Protein AF-A0A1F5LBQ5-F1 (afdb_monomer)

Nearest PDB structures (foldseek):
  6brp-assembly2_D  TM=8.262E-01  e=3.735E+00  Oryza sativa Japonica Group
  8zuh-assembly1_A  TM=5.588E-01  e=5.360E+00  Bos taurus

Secondary structure (DSSP, 8-state):
---GGGS-HHHHHHHHHH-S-HHHHHHHHHH-HHHHHHHSSHHHHHHHHHHHHHHSPPPS---HHHHHHHH-TT-EE---GGGS-TT---HHHHHHHHHT-EE--EEGGGTEE-GGGSTTS-SPPEEEHHHHTT-S-TT--SPPSSEEE---EE----S--HHHHTTS---------------

Organism: Penicillium arizonense (NCBI:txid1835702)

Radius of gyration: 23.14 Å; Cα contacts (8 Å, |Δi|>4): 181; chains: 1; bounding box: 49×49×55 Å

pLDDT: mean 78.59, std 18.73, range [29.03, 94.0]

Structure (mmCIF, N/CA/C/O backbone):
data_AF-A0A1F5LBQ5-F1
#
_entry.id   AF-A0A1F5LBQ5-F1
#
loop_
_atom_site.group_PDB
_atom_site.id
_atom_site.type_symbol
_atom_site.label_atom_id
_atom_site.label_alt_id
_atom_site.label_comp_id
_atom_site.label_asym_id
_atom_site.label_entity_id
_atom_site.label_seq_id
_atom_site.pdbx_PDB_ins_code
_atom_site.Cartn_x
_atom_site.Cartn_y
_atom_site.Cartn_z
_atom_site.occupancy
_atom_site.B_iso_or_equiv
_atom_site.auth_seq_id
_atom_site.auth_comp_id
_atom_site.auth_asym_id
_atom_site.auth_atom_id
_atom_site.pdbx_PDB_model_num
ATOM 1 N N . MET A 1 1 ? -26.474 9.200 33.432 1.00 51.06 1 MET A N 1
ATOM 2 C CA . MET A 1 1 ? -25.904 9.797 32.207 1.00 51.06 1 MET A CA 1
ATOM 3 C C . MET A 1 1 ? -25.908 8.740 31.121 1.00 51.06 1 MET A C 1
ATOM 5 O O . MET A 1 1 ? -25.449 7.634 31.377 1.00 51.06 1 MET A O 1
ATOM 9 N N . SER A 1 2 ? -26.489 9.041 29.964 1.00 68.88 2 SER A N 1
ATOM 10 C CA . SER A 1 2 ? -26.561 8.110 28.835 1.00 68.88 2 SER A CA 1
ATOM 11 C C . SER A 1 2 ? -25.202 8.063 28.146 1.00 68.88 2 SER A C 1
ATOM 13 O O . SER A 1 2 ? -24.779 9.056 27.563 1.00 68.88 2 SER A O 1
ATOM 15 N N . THR A 1 3 ? -24.494 6.944 28.266 1.00 83.81 3 THR A N 1
ATOM 16 C CA . THR A 1 3 ? -23.208 6.727 27.597 1.00 83.81 3 THR A CA 1
ATOM 17 C C . THR A 1 3 ? -23.408 5.850 26.368 1.00 83.81 3 THR A C 1
ATOM 19 O O . THR A 1 3 ? -24.382 5.100 26.280 1.00 83.81 3 THR A O 1
ATOM 22 N N . LEU A 1 4 ? -22.458 5.914 25.432 1.00 84.69 4 LEU A N 1
ATOM 23 C CA . LEU A 1 4 ? -22.424 5.061 24.241 1.00 84.69 4 LEU A CA 1
ATOM 24 C C . LEU A 1 4 ? -22.588 3.572 24.596 1.00 84.69 4 LEU A C 1
ATOM 26 O O . LEU A 1 4 ? -23.271 2.832 23.902 1.00 84.69 4 LEU A O 1
ATOM 30 N N . LEU A 1 5 ? -22.015 3.152 25.728 1.00 86.94 5 LEU A N 1
ATOM 31 C CA . LEU A 1 5 ? -22.005 1.762 26.193 1.00 86.94 5 LEU A CA 1
ATOM 32 C C . LEU A 1 5 ? -23.377 1.239 26.637 1.00 86.94 5 LEU A C 1
ATOM 34 O O . LEU A 1 5 ? -23.544 0.031 26.768 1.00 86.94 5 LEU A O 1
ATOM 38 N N . ASN A 1 6 ? -24.350 2.128 26.853 1.00 90.31 6 ASN A N 1
ATOM 39 C CA . ASN A 1 6 ? -25.718 1.749 27.209 1.00 90.31 6 ASN A CA 1
ATOM 40 C C . ASN A 1 6 ? -26.580 1.429 25.974 1.00 90.31 6 ASN A C 1
ATOM 42 O O . ASN A 1 6 ? -27.752 1.086 26.123 1.00 90.31 6 ASN A O 1
ATOM 46 N N . LEU A 1 7 ? -26.034 1.576 24.761 1.00 90.62 7 LEU A N 1
ATOM 47 C CA . LEU A 1 7 ? -26.738 1.261 23.522 1.00 90.62 7 LEU A CA 1
ATOM 48 C C . LEU A 1 7 ? -26.754 -0.255 23.252 1.00 90.62 7 LEU A C 1
ATOM 50 O O . LEU A 1 7 ? -25.812 -0.962 23.621 1.00 90.62 7 LEU A O 1
ATOM 54 N N . PRO A 1 8 ? -27.786 -0.766 22.554 1.00 92.19 8 PRO A N 1
ATOM 55 C CA . PRO A 1 8 ? -27.794 -2.138 22.059 1.00 92.19 8 PRO A CA 1
ATOM 56 C C . PRO A 1 8 ? -26.589 -2.431 21.157 1.00 92.19 8 PRO A C 1
ATOM 58 O O . PRO A 1 8 ? -26.077 -1.550 20.458 1.00 92.19 8 PRO A O 1
ATOM 61 N N . ARG A 1 9 ? -26.152 -3.695 21.132 1.00 90.00 9 ARG A N 1
ATOM 62 C CA . ARG A 1 9 ? -24.970 -4.131 20.363 1.00 90.00 9 ARG A CA 1
ATOM 63 C C . ARG A 1 9 ? -25.134 -3.874 18.868 1.00 90.00 9 ARG A C 1
ATOM 65 O O . ARG A 1 9 ? -24.157 -3.589 18.185 1.00 90.00 9 ARG A O 1
ATOM 72 N N . GLU A 1 10 ? -26.362 -3.951 18.381 1.00 91.38 10 GLU A N 1
ATOM 73 C CA . GLU A 1 10 ? -26.760 -3.688 17.004 1.00 91.38 10 GLU A CA 1
ATOM 74 C C . GLU A 1 10 ? -26.487 -2.229 16.625 1.00 91.38 10 GLU A C 1
ATOM 76 O O . GLU A 1 10 ? -25.967 -1.961 15.545 1.00 91.38 10 GLU A O 1
ATOM 81 N N . ILE A 1 11 ? -26.763 -1.291 17.539 1.00 94.00 11 ILE A N 1
ATOM 82 C CA . ILE A 1 11 ? -26.507 0.139 17.331 1.00 94.00 11 ILE A CA 1
ATOM 83 C C . ILE A 1 11 ? -25.007 0.426 17.382 1.00 94.00 11 ILE A C 1
ATOM 85 O O . ILE A 1 11 ? -24.498 1.168 16.548 1.00 94.00 11 ILE A O 1
ATOM 89 N N . LEU A 1 12 ? -24.279 -0.203 18.307 1.00 93.25 12 LEU A N 1
ATOM 90 C CA . LEU A 1 12 ? -22.818 -0.098 18.369 1.00 93.25 12 LEU A CA 1
ATOM 91 C C . LEU A 1 12 ? -22.155 -0.629 17.091 1.00 93.25 12 LEU A C 1
ATOM 93 O O . LEU A 1 12 ? -21.247 0.003 16.555 1.00 93.25 12 LEU A O 1
ATOM 97 N N . LEU A 1 13 ? -22.638 -1.756 16.562 1.00 92.62 13 LEU A N 1
ATOM 98 C CA . LEU A 1 13 ? -22.178 -2.297 15.285 1.00 92.62 13 LEU A CA 1
ATOM 99 C C . LEU A 1 13 ? -22.523 -1.364 14.118 1.00 92.62 13 LEU A C 1
ATOM 101 O O . LEU A 1 13 ? -21.710 -1.188 13.215 1.00 92.62 13 LEU A O 1
ATOM 105 N N . TRP A 1 14 ? -23.706 -0.750 14.134 1.00 93.38 14 TRP A N 1
ATOM 106 C CA . TRP A 1 14 ? -24.086 0.241 13.131 1.00 93.38 14 TRP A CA 1
ATOM 107 C C . TRP A 1 14 ? -23.171 1.472 13.166 1.00 93.38 14 TRP A C 1
ATOM 109 O O . TRP A 1 14 ? -22.720 1.911 12.112 1.00 93.38 14 TRP A O 1
ATOM 119 N N . ILE A 1 15 ? -22.804 1.957 14.358 1.00 93.94 15 ILE A N 1
ATOM 120 C CA . ILE A 1 15 ? -21.830 3.046 14.521 1.00 93.94 15 ILE A CA 1
ATOM 121 C C . ILE A 1 15 ? -20.496 2.666 13.877 1.00 93.94 15 ILE A C 1
ATOM 123 O O . ILE A 1 15 ? -20.008 3.413 13.033 1.00 93.94 15 ILE A O 1
ATOM 127 N N . TYR A 1 16 ? -19.949 1.486 14.185 1.00 93.75 16 TYR A N 1
ATOM 128 C CA . TYR A 1 16 ? -18.723 1.006 13.538 1.00 93.75 16 TYR A CA 1
ATOM 129 C C . TYR A 1 16 ? -18.816 0.992 12.011 1.00 93.75 16 TYR A C 1
ATOM 131 O O . TYR A 1 16 ? -17.880 1.397 11.328 1.00 93.75 16 TYR A O 1
ATOM 139 N N . ARG A 1 17 ? -19.945 0.531 11.469 1.00 93.06 17 ARG A N 1
ATOM 140 C CA . ARG A 1 17 ? -20.175 0.444 10.021 1.00 93.06 17 ARG A CA 1
ATOM 141 C C . ARG A 1 17 ? -20.411 1.800 9.360 1.00 93.06 17 ARG A C 1
ATOM 143 O O . ARG A 1 17 ? -20.321 1.886 8.142 1.00 93.06 17 ARG A O 1
ATOM 150 N N . SER A 1 18 ? -20.719 2.836 10.136 1.00 93.06 18 SER A N 1
ATOM 151 C CA . SER A 1 18 ? -20.879 4.209 9.644 1.00 93.06 18 SER A CA 1
ATOM 152 C C . SER A 1 18 ? -19.564 4.993 9.582 1.00 93.06 18 SER A C 1
ATOM 154 O O . SER A 1 18 ? -19.531 6.089 9.028 1.00 93.06 18 SER A O 1
ATOM 156 N N . LEU A 1 19 ? -18.478 4.443 10.140 1.00 92.69 19 LEU A N 1
ATOM 157 C CA . LEU A 1 19 ? -17.158 5.062 10.075 1.00 92.69 19 LEU A CA 1
ATOM 158 C C . LEU A 1 19 ? -16.637 5.081 8.631 1.00 92.69 19 LEU A C 1
ATOM 160 O O . LEU A 1 19 ? -16.980 4.232 7.807 1.00 92.69 19 LEU A O 1
ATOM 164 N N . ASN A 1 20 ? -15.791 6.066 8.338 1.00 90.31 20 ASN A N 1
ATOM 165 C CA . ASN A 1 20 ? -15.197 6.291 7.018 1.00 90.31 20 ASN A CA 1
ATOM 166 C C . ASN A 1 20 ? -13.697 5.968 6.972 1.00 90.31 20 ASN A C 1
ATOM 168 O O . ASN A 1 20 ? -13.072 6.130 5.928 1.00 90.31 20 ASN A O 1
ATOM 172 N N . ASN A 1 21 ? -13.103 5.541 8.088 1.00 86.62 21 ASN A N 1
ATOM 173 C CA . ASN A 1 21 ? -11.697 5.180 8.145 1.00 86.62 21 ASN A CA 1
ATOM 174 C C . ASN A 1 21 ? -11.441 4.067 9.176 1.00 86.62 21 ASN A C 1
ATOM 176 O O . ASN A 1 21 ? -12.145 3.926 10.177 1.00 86.62 21 ASN A O 1
ATOM 180 N N . ILE A 1 22 ? -10.437 3.238 8.884 1.00 88.62 22 ILE A N 1
ATOM 181 C CA . ILE A 1 22 ? -10.042 2.093 9.716 1.00 88.62 22 ILE A CA 1
ATOM 182 C C . ILE A 1 22 ? -9.417 2.532 11.056 1.00 88.62 22 ILE A C 1
ATOM 184 O O . ILE A 1 22 ? -9.753 1.913 12.068 1.00 88.62 22 ILE A O 1
ATOM 188 N N . PRO A 1 23 ? -8.552 3.570 11.117 1.00 87.56 23 PRO A N 1
ATOM 189 C CA . PRO A 1 23 ? -7.967 4.022 12.381 1.00 87.56 23 PRO A CA 1
ATOM 190 C C . PRO A 1 23 ? -9.002 4.397 13.446 1.00 87.56 23 PRO A C 1
ATOM 192 O O . PRO A 1 23 ? -8.874 3.963 14.586 1.00 87.56 23 PRO A O 1
ATOM 195 N N . ASP A 1 24 ? -10.071 5.108 13.091 1.00 90.19 24 ASP A N 1
ATOM 196 C CA . ASP A 1 24 ? -11.127 5.488 14.035 1.00 90.19 24 ASP A CA 1
ATOM 197 C C . ASP A 1 24 ? -11.883 4.270 14.563 1.00 90.19 24 ASP A C 1
ATOM 199 O O . ASP A 1 24 ? -12.244 4.226 15.739 1.00 90.19 24 ASP A O 1
ATOM 203 N N . ALA A 1 25 ? -12.080 3.243 13.730 1.00 91.50 25 ALA A N 1
ATOM 204 C CA . ALA A 1 25 ? -12.657 1.982 14.186 1.00 91.50 25 ALA A CA 1
ATOM 205 C C . ALA A 1 25 ? -11.739 1.293 15.209 1.00 91.50 25 ALA A C 1
ATOM 207 O O . ALA A 1 25 ? -12.215 0.789 16.228 1.00 91.50 25 ALA A O 1
ATOM 208 N N . LEU A 1 26 ? -10.424 1.314 14.987 1.00 88.94 26 LEU A N 1
ATOM 209 C CA . LEU A 1 26 ? -9.452 0.774 15.940 1.00 88.94 26 LEU A CA 1
ATOM 210 C C . LEU A 1 26 ? -9.429 1.583 17.242 1.00 88.94 26 LEU A C 1
ATOM 212 O O . LEU A 1 26 ? -9.543 0.993 18.315 1.00 88.94 26 LEU A O 1
ATOM 216 N N . HIS A 1 27 ? -9.378 2.913 17.170 1.00 90.06 27 HIS A N 1
ATOM 217 C CA . HIS A 1 27 ? -9.434 3.782 18.349 1.00 90.06 27 HIS A CA 1
ATOM 218 C C . HIS A 1 27 ? -10.732 3.578 19.145 1.00 90.06 27 HIS A C 1
ATOM 220 O O . HIS A 1 27 ? -10.712 3.496 20.376 1.00 90.06 27 HIS A O 1
ATOM 226 N N . LEU A 1 28 ? -11.868 3.418 18.459 1.00 90.88 28 LEU A N 1
ATOM 227 C CA . LEU A 1 28 ? -13.144 3.116 19.104 1.00 90.88 28 LEU A CA 1
ATOM 228 C C . LEU A 1 28 ? -13.106 1.751 19.805 1.00 90.88 28 LEU A C 1
ATOM 230 O O . LEU A 1 28 ? -13.553 1.643 20.946 1.00 90.88 28 LEU A O 1
ATOM 234 N N . ALA A 1 29 ? -12.534 0.723 19.171 1.00 91.31 29 ALA A N 1
ATOM 235 C CA . ALA A 1 29 ? -12.349 -0.599 19.779 1.00 91.31 29 ALA A CA 1
ATOM 236 C C . ALA A 1 29 ? -11.434 -0.560 21.011 1.00 91.31 29 ALA A C 1
ATOM 238 O O . ALA A 1 29 ? -11.708 -1.242 21.998 1.00 91.31 29 ALA A O 1
ATOM 239 N N . GLN A 1 30 ? -10.404 0.282 20.986 1.00 88.25 30 GLN A N 1
ATOM 240 C CA . GLN A 1 30 ? -9.467 0.469 22.094 1.00 88.25 30 GLN A CA 1
ATOM 241 C C . GLN A 1 30 ? -10.072 1.225 23.283 1.00 88.25 30 GLN A C 1
ATOM 243 O O . GLN A 1 30 ? -9.567 1.115 24.397 1.00 88.25 30 GLN A O 1
ATOM 248 N N . SER A 1 31 ? -11.168 1.963 23.088 1.00 89.94 31 SER A N 1
ATOM 249 C CA . SER A 1 31 ? -11.756 2.777 24.157 1.00 89.94 31 SER A CA 1
ATOM 250 C C . SER A 1 31 ? -12.370 1.959 25.302 1.00 89.94 31 SER A C 1
ATOM 252 O O . SER A 1 31 ? -12.391 2.427 26.442 1.00 89.94 31 SER A O 1
ATOM 254 N N . CYS A 1 32 ? -12.878 0.744 25.040 1.00 89.44 32 CYS A N 1
ATOM 255 C CA . CYS A 1 32 ? -13.361 -0.148 26.095 1.00 89.44 32 CYS A CA 1
ATOM 256 C C . CYS A 1 32 ? -13.486 -1.619 25.661 1.00 89.44 32 CYS A C 1
ATOM 258 O O . CYS A 1 32 ? -13.633 -1.950 24.484 1.00 89.44 32 CYS A O 1
ATOM 260 N N . LYS A 1 33 ? -13.554 -2.517 26.655 1.00 89.75 33 LYS A N 1
ATOM 261 C CA . LYS A 1 33 ? -13.666 -3.972 26.450 1.00 89.75 33 LYS A CA 1
ATOM 262 C C . LYS A 1 33 ? -14.896 -4.390 25.634 1.00 89.75 33 LYS A C 1
ATOM 264 O O . LYS A 1 33 ? -14.803 -5.304 24.824 1.00 89.75 33 LYS A O 1
ATOM 269 N N . LEU A 1 34 ? -16.048 -3.741 25.835 1.00 90.19 34 LEU A N 1
ATOM 270 C CA . LEU A 1 34 ? -17.270 -4.061 25.084 1.00 90.19 34 LEU A CA 1
ATOM 271 C C . LEU A 1 34 ? -17.081 -3.803 23.584 1.00 90.19 34 LEU A C 1
ATOM 273 O O . LEU A 1 34 ? -17.476 -4.632 22.767 1.00 90.19 34 LEU A O 1
ATOM 277 N N . LEU A 1 35 ? -16.480 -2.664 23.243 1.00 91.94 35 LEU A N 1
ATOM 278 C CA . LEU A 1 35 ? -16.255 -2.230 21.870 1.00 91.94 35 LEU A CA 1
ATOM 279 C C . LEU A 1 35 ? -15.193 -3.095 21.184 1.00 91.94 35 LEU A C 1
ATOM 281 O O . LEU A 1 35 ? -15.456 -3.593 20.090 1.00 91.94 35 LEU A O 1
ATOM 285 N N . SER A 1 36 ? -14.092 -3.418 21.872 1.00 91.38 36 SER A N 1
ATOM 286 C CA . SER A 1 36 ? -13.137 -4.439 21.410 1.00 91.38 36 SER A CA 1
ATOM 287 C C . SER A 1 36 ? -13.827 -5.782 21.148 1.00 91.38 36 SER A C 1
ATOM 289 O O . SER A 1 36 ? -13.718 -6.310 20.049 1.00 91.38 36 SER A O 1
ATOM 291 N N . CYS A 1 37 ? -14.654 -6.299 22.066 1.00 91.44 37 CYS A N 1
ATOM 292 C CA . CYS A 1 37 ? -15.367 -7.563 21.837 1.00 91.44 37 CYS A CA 1
ATOM 293 C C . CYS A 1 37 ? -16.342 -7.528 20.646 1.00 91.44 37 CYS A C 1
ATOM 295 O O . CYS A 1 37 ? -16.619 -8.573 20.055 1.00 91.44 37 CYS A O 1
ATOM 297 N N . ILE A 1 38 ? -16.921 -6.370 20.317 1.00 91.88 38 ILE A N 1
ATOM 298 C CA . ILE A 1 38 ? -17.774 -6.216 19.128 1.00 91.88 38 ILE A CA 1
ATOM 299 C C . ILE A 1 38 ? -16.914 -6.208 17.865 1.00 91.88 38 ILE A C 1
ATOM 301 O O . ILE A 1 38 ? -17.276 -6.888 16.902 1.00 91.88 38 ILE A O 1
ATOM 305 N N . PHE A 1 39 ? -15.801 -5.476 17.886 1.00 91.19 39 PHE A N 1
ATOM 306 C CA . PHE A 1 39 ? -14.875 -5.334 16.768 1.00 91.19 39 PHE A CA 1
ATOM 307 C C . PHE A 1 39 ? -14.128 -6.636 16.449 1.00 91.19 39 PHE A C 1
ATOM 309 O O . PHE A 1 39 ? -14.050 -7.017 15.287 1.00 91.19 39 PHE A O 1
ATOM 316 N N . ASP A 1 40 ? -13.645 -7.362 17.458 1.00 89.50 40 ASP A N 1
ATOM 317 C CA . ASP A 1 40 ? -12.782 -8.540 17.285 1.00 89.50 40 ASP A CA 1
ATOM 318 C C . ASP A 1 40 ? -13.521 -9.789 16.789 1.00 89.50 40 ASP A C 1
ATOM 320 O O . ASP A 1 40 ? -12.895 -10.761 16.359 1.00 89.50 40 ASP A O 1
ATOM 324 N N . ARG A 1 41 ? -14.860 -9.787 16.791 1.00 90.50 41 ARG A N 1
ATOM 325 C CA . ARG A 1 41 ? -15.642 -10.872 16.182 1.00 90.50 41 ARG A CA 1
ATOM 326 C C . ARG A 1 41 ? -15.364 -10.912 14.674 1.00 90.50 41 ARG A C 1
ATOM 328 O O . ARG A 1 41 ? -15.706 -9.943 14.002 1.00 90.50 41 ARG A O 1
ATOM 335 N N . PRO A 1 42 ? -14.864 -12.026 14.101 1.00 87.38 42 PRO A N 1
ATOM 336 C CA . PRO A 1 42 ? -14.427 -12.070 12.700 1.00 87.38 42 PRO A CA 1
ATOM 337 C C . PRO A 1 42 ? -15.484 -11.599 11.692 1.00 87.38 42 PRO A C 1
ATOM 339 O O . PRO A 1 42 ? -15.180 -10.844 10.772 1.00 87.38 42 PRO A O 1
ATOM 342 N N . GLN A 1 43 ? -16.743 -11.993 11.906 1.00 88.62 43 GLN A N 1
ATOM 343 C CA . GLN A 1 43 ? -17.872 -11.594 11.060 1.00 88.62 43 GLN A CA 1
ATOM 344 C C . GLN A 1 43 ? -18.127 -10.082 11.121 1.00 88.62 43 GLN A C 1
ATOM 346 O O . GLN A 1 43 ? -18.306 -9.445 10.086 1.00 88.62 43 GLN A O 1
ATOM 351 N N . ASN A 1 44 ? -18.102 -9.502 12.325 1.00 89.44 44 ASN A N 1
ATOM 352 C CA . ASN A 1 44 ? -18.268 -8.064 12.507 1.00 89.44 44 ASN A CA 1
ATOM 353 C C . ASN A 1 44 ? -17.085 -7.317 11.909 1.00 89.44 44 ASN A C 1
ATOM 355 O O . ASN A 1 44 ? -17.292 -6.384 11.149 1.00 89.44 44 ASN A O 1
ATOM 359 N N . ARG A 1 45 ? -15.858 -7.752 12.200 1.00 90.31 45 ARG A N 1
ATOM 360 C CA . ARG A 1 45 ? -14.631 -7.122 11.716 1.00 90.31 45 ARG A CA 1
ATOM 361 C C . ARG A 1 45 ? -14.616 -6.994 10.197 1.00 90.31 45 ARG A C 1
ATOM 363 O O . ARG A 1 45 ? -14.378 -5.909 9.677 1.00 90.31 45 ARG A O 1
ATOM 370 N N . LEU A 1 46 ? -14.942 -8.081 9.495 1.00 88.25 46 LEU A N 1
ATOM 371 C CA . LEU A 1 46 ? -15.053 -8.077 8.039 1.00 88.25 46 LEU A CA 1
ATOM 372 C C . LEU A 1 46 ? -16.132 -7.096 7.563 1.00 88.25 46 LEU A C 1
ATOM 374 O O . LEU A 1 46 ? -15.872 -6.277 6.691 1.00 88.25 46 LEU A O 1
ATOM 378 N N . GLN A 1 47 ? -17.326 -7.139 8.159 1.00 91.12 47 GLN A N 1
ATOM 379 C CA . GLN A 1 47 ? -18.431 -6.247 7.792 1.00 91.12 47 GLN A CA 1
ATOM 380 C C . GLN A 1 47 ? -18.118 -4.770 8.059 1.00 91.12 47 GLN A C 1
ATOM 382 O O . GLN A 1 47 ? -18.501 -3.911 7.269 1.00 91.12 47 GLN A O 1
ATOM 387 N N . ILE A 1 48 ? -17.416 -4.470 9.152 1.00 92.31 48 ILE A N 1
ATOM 388 C CA . ILE A 1 48 ? -16.962 -3.125 9.509 1.00 92.31 48 ILE A CA 1
ATOM 389 C C . ILE A 1 48 ? -15.969 -2.632 8.460 1.00 92.31 48 ILE A C 1
ATOM 391 O O . ILE A 1 48 ? -16.166 -1.553 7.913 1.00 92.31 48 ILE A O 1
ATOM 395 N N . PHE A 1 49 ? -14.958 -3.434 8.118 1.00 91.12 49 PHE A N 1
ATOM 396 C CA . PHE A 1 49 ? -13.980 -3.062 7.096 1.00 91.12 49 PHE A CA 1
ATOM 397 C C . PHE A 1 49 ? -14.612 -2.867 5.721 1.00 91.12 49 PHE A C 1
ATOM 399 O O . PHE A 1 49 ? -14.344 -1.853 5.086 1.00 91.12 49 PHE A O 1
ATOM 406 N N . LEU A 1 50 ? -15.489 -3.773 5.286 1.00 91.12 50 LEU A N 1
ATOM 407 C CA . LEU A 1 50 ? -16.211 -3.619 4.021 1.00 91.12 50 LEU A CA 1
ATOM 408 C C . LEU A 1 50 ? -17.071 -2.349 4.015 1.00 91.12 50 LEU A C 1
ATOM 410 O O . LEU A 1 50 ? -17.005 -1.581 3.064 1.00 91.12 50 LEU A O 1
ATOM 414 N N . SER A 1 51 ? -17.800 -2.076 5.103 1.00 93.06 51 SER A N 1
ATOM 415 C CA . SER A 1 51 ? -18.625 -0.862 5.202 1.00 93.06 51 SER A CA 1
ATOM 416 C C . SER A 1 51 ? -17.766 0.408 5.168 1.00 93.06 51 SER A C 1
ATOM 418 O O . SER A 1 51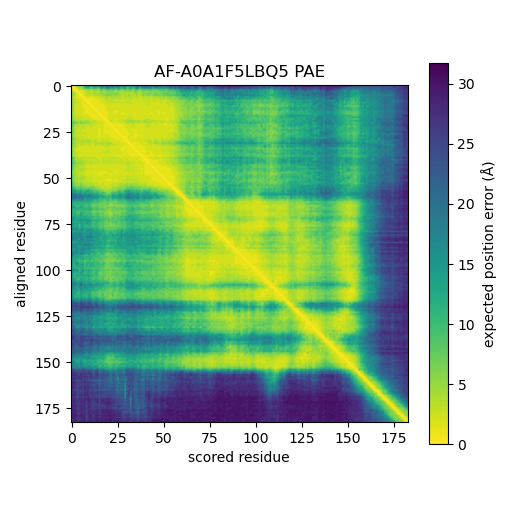 ? -18.110 1.361 4.481 1.00 93.06 51 SER A O 1
ATOM 420 N N . ILE A 1 52 ? -16.619 0.417 5.856 1.00 91.81 52 ILE A N 1
ATOM 421 C CA . ILE A 1 52 ? -15.665 1.535 5.811 1.00 91.81 52 ILE A CA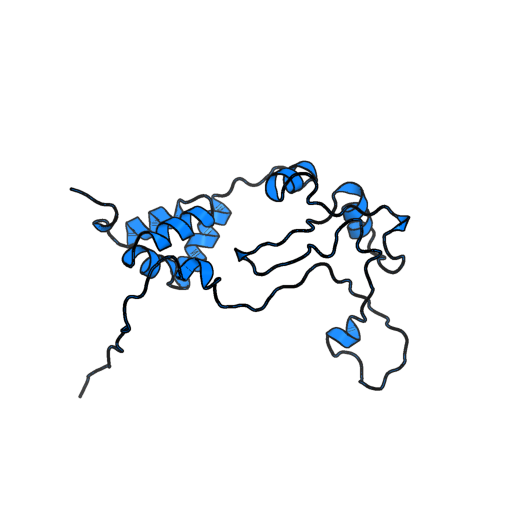 1
ATOM 422 C C . ILE A 1 52 ? -15.139 1.742 4.387 1.00 91.81 52 ILE A C 1
ATOM 424 O O . ILE A 1 52 ? -15.069 2.879 3.934 1.00 91.81 52 ILE A O 1
ATOM 428 N N . ILE A 1 53 ? -14.801 0.665 3.673 1.00 87.44 53 ILE A N 1
ATOM 429 C CA . ILE A 1 53 ? -14.350 0.729 2.276 1.00 87.44 53 ILE A CA 1
ATOM 430 C C . ILE A 1 53 ? -15.437 1.314 1.368 1.00 87.44 53 ILE A C 1
ATOM 432 O O . ILE A 1 53 ? -15.126 2.160 0.533 1.00 87.44 53 ILE A O 1
ATOM 436 N N . ASP A 1 54 ? -16.696 0.925 1.561 1.00 88.88 54 ASP A N 1
ATOM 437 C CA . ASP A 1 54 ? -17.826 1.467 0.798 1.00 88.88 54 ASP A CA 1
ATOM 438 C C . ASP A 1 54 ? -18.112 2.941 1.129 1.00 88.88 54 ASP A C 1
ATOM 440 O O . ASP A 1 54 ? -18.499 3.710 0.248 1.00 88.88 54 ASP A O 1
ATOM 444 N N . ASN A 1 55 ? -17.888 3.353 2.380 1.00 87.19 55 ASN A N 1
ATOM 445 C CA . ASN A 1 55 ? -18.051 4.738 2.828 1.00 87.19 55 ASN A CA 1
ATOM 446 C C . ASN A 1 55 ? -16.878 5.642 2.423 1.00 87.19 55 ASN A C 1
ATOM 448 O O . ASN A 1 55 ? -17.016 6.870 2.445 1.00 87.19 55 ASN A O 1
ATOM 452 N N . MET A 1 56 ? -15.710 5.072 2.111 1.00 83.12 56 MET A N 1
ATOM 453 C CA . MET A 1 56 ? -14.539 5.857 1.738 1.00 83.12 56 MET A CA 1
ATOM 454 C C . MET A 1 56 ? -14.791 6.577 0.405 1.00 83.12 56 MET A C 1
ATOM 456 O O . MET A 1 56 ? -15.180 5.942 -0.580 1.00 83.12 56 MET A O 1
ATOM 460 N N . PRO A 1 57 ? -14.530 7.897 0.326 1.00 79.44 57 PRO A N 1
ATOM 461 C CA . PRO A 1 57 ? -14.605 8.618 -0.934 1.00 79.44 57 PRO A CA 1
ATOM 462 C C . PRO A 1 57 ? -13.677 7.965 -1.955 1.00 79.44 57 PRO A C 1
ATOM 464 O O . PRO A 1 57 ? -12.461 7.904 -1.752 1.00 79.44 57 PRO A O 1
ATOM 467 N N . ARG A 1 58 ? -14.246 7.477 -3.060 1.00 77.81 58 ARG A N 1
ATOM 468 C CA . ARG A 1 58 ? -13.442 6.963 -4.167 1.00 77.81 58 ARG A CA 1
ATOM 469 C C . ARG A 1 58 ? -12.714 8.137 -4.813 1.00 77.81 58 ARG A C 1
ATOM 471 O O . ARG A 1 58 ? -13.378 9.099 -5.208 1.00 77.81 58 ARG A O 1
ATOM 478 N N . PRO A 1 59 ? -11.380 8.096 -4.915 1.00 70.81 59 PRO A N 1
ATOM 479 C CA . PRO A 1 59 ? -10.672 9.151 -5.606 1.00 70.81 59 PRO A CA 1
ATOM 480 C C . PRO A 1 59 ? -11.016 9.133 -7.101 1.00 70.81 59 PRO A C 1
ATOM 482 O O . PRO A 1 59 ? -11.251 8.061 -7.662 1.00 70.81 59 PRO A O 1
ATOM 485 N N . PRO A 1 60 ? -11.047 10.306 -7.755 1.00 70.88 60 PRO A N 1
ATOM 486 C CA . PRO A 1 60 ? -11.307 10.402 -9.190 1.00 70.88 60 PRO A CA 1
ATOM 487 C C . PRO A 1 60 ? -10.167 9.806 -10.032 1.00 70.88 60 PRO A C 1
ATOM 489 O O . PRO A 1 60 ? -10.412 9.316 -11.131 1.00 70.88 60 PRO A O 1
ATOM 492 N N . SER A 1 61 ? -8.940 9.811 -9.506 1.00 77.75 61 SER A N 1
ATOM 493 C CA . SER A 1 61 ? -7.745 9.212 -10.099 1.00 77.75 61 SER A CA 1
ATOM 494 C C . SER A 1 61 ? -6.808 8.721 -8.994 1.00 77.75 61 SER A C 1
ATOM 496 O O . SER A 1 61 ? -6.633 9.375 -7.969 1.00 77.75 61 SER A O 1
ATOM 498 N N . SER A 1 62 ? -6.186 7.561 -9.201 1.00 79.69 62 SER A N 1
ATOM 499 C CA . SER A 1 62 ? -5.054 7.076 -8.403 1.00 79.69 62 SER A CA 1
ATOM 500 C C . SER A 1 62 ? -3.745 7.544 -9.045 1.00 79.69 62 SER A C 1
ATOM 502 O O . SER A 1 62 ? -2.905 6.735 -9.438 1.00 79.69 62 SER A O 1
ATOM 504 N N . ASP A 1 63 ? -3.642 8.852 -9.273 1.00 88.06 63 ASP A N 1
ATOM 505 C CA . ASP A 1 63 ? -2.472 9.469 -9.889 1.00 88.06 63 ASP A CA 1
ATOM 506 C C . ASP A 1 63 ? -1.378 9.767 -8.855 1.00 88.06 63 ASP A C 1
ATOM 508 O O . ASP A 1 63 ? -1.517 9.510 -7.656 1.00 88.06 63 ASP A O 1
ATOM 512 N N . LYS A 1 64 ? -0.262 10.316 -9.339 1.00 89.88 64 LYS A N 1
ATOM 513 C CA . LYS A 1 64 ? 0.891 10.662 -8.509 1.00 89.88 64 LYS A CA 1
ATOM 514 C C . LYS A 1 64 ? 0.522 11.588 -7.347 1.00 89.88 64 LYS A C 1
ATOM 516 O O . LYS A 1 64 ? 0.964 11.359 -6.226 1.00 89.88 64 LYS A O 1
ATOM 521 N N . VAL A 1 65 ? -0.288 12.614 -7.615 1.00 89.56 65 VAL A N 1
ATOM 522 C CA . VAL A 1 65 ? -0.679 13.617 -6.614 1.00 89.56 65 VAL A CA 1
ATOM 523 C C . VAL A 1 65 ? -1.490 12.954 -5.510 1.00 89.56 65 VAL A C 1
ATOM 525 O O . VAL A 1 65 ? -1.235 13.188 -4.331 1.00 89.56 65 VAL A O 1
ATOM 528 N N . TRP A 1 66 ? -2.423 12.079 -5.886 1.00 89.31 66 TRP A N 1
ATOM 529 C CA . TRP A 1 66 ? -3.201 11.318 -4.921 1.00 89.31 66 TRP A CA 1
ATOM 530 C C . TRP A 1 66 ? -2.326 10.398 -4.065 1.00 89.31 66 TRP A C 1
ATOM 532 O O . TRP A 1 66 ? -2.501 10.339 -2.849 1.00 89.31 66 TRP A O 1
ATOM 542 N N . LEU A 1 67 ? -1.368 9.691 -4.667 1.00 89.94 67 LEU A N 1
ATOM 543 C CA . LEU A 1 67 ? -0.481 8.808 -3.911 1.00 89.94 67 LEU A CA 1
ATOM 544 C C . LEU A 1 67 ? 0.426 9.589 -2.947 1.00 89.94 67 LEU A C 1
ATOM 546 O O . LEU A 1 67 ? 0.579 9.170 -1.802 1.00 89.94 67 LEU A O 1
ATOM 550 N N . GLU A 1 68 ? 0.979 10.732 -3.355 1.00 90.50 68 GLU A N 1
ATOM 551 C CA . GLU A 1 68 ? 1.794 11.579 -2.469 1.00 90.50 68 GLU A CA 1
ATOM 552 C C . GLU A 1 68 ? 0.974 12.195 -1.324 1.00 90.50 68 GLU A C 1
ATOM 554 O O . GLU A 1 68 ? 1.476 12.284 -0.205 1.00 90.50 68 GLU A O 1
ATOM 559 N N . ASP A 1 69 ? -0.292 12.557 -1.550 1.00 87.81 69 ASP A N 1
ATOM 560 C CA . ASP A 1 69 ? -1.200 13.003 -0.479 1.00 87.81 69 ASP A CA 1
ATOM 561 C C . ASP A 1 69 ? -1.444 11.893 0.560 1.00 87.81 69 ASP A C 1
ATOM 563 O O . ASP A 1 69 ? -1.460 12.143 1.766 1.00 87.81 69 ASP A O 1
ATOM 567 N N . ARG A 1 70 ? -1.585 10.640 0.107 1.00 86.00 70 ARG A N 1
ATOM 568 C CA . ARG A 1 70 ? -1.886 9.497 0.987 1.00 86.00 70 ARG A CA 1
ATOM 569 C C . ARG A 1 70 ? -0.678 8.915 1.704 1.00 86.00 70 ARG A C 1
ATOM 571 O O . ARG A 1 70 ? -0.805 8.509 2.858 1.00 86.00 70 ARG A O 1
ATOM 578 N N . PHE A 1 71 ? 0.461 8.837 1.029 1.00 87.56 71 PHE A N 1
ATOM 579 C CA . PHE A 1 71 ? 1.666 8.176 1.532 1.00 87.56 71 PHE A CA 1
ATOM 580 C C . PHE A 1 71 ? 2.743 9.161 2.008 1.00 87.56 71 PHE A C 1
ATOM 582 O O . PHE A 1 71 ? 3.713 8.751 2.643 1.00 87.56 71 PHE A O 1
ATOM 589 N N . GLY A 1 72 ? 2.550 10.458 1.760 1.00 87.94 72 GLY A N 1
ATOM 590 C CA . GLY A 1 72 ? 3.471 11.533 2.108 1.00 87.94 72 GLY A CA 1
ATOM 591 C C . GLY A 1 72 ? 4.224 12.064 0.889 1.00 87.94 72 GLY A C 1
ATOM 592 O O . GLY A 1 72 ? 4.572 11.320 -0.033 1.00 87.94 72 GLY A O 1
ATOM 593 N N . ALA A 1 73 ? 4.503 13.368 0.889 1.00 87.75 73 ALA A N 1
ATOM 594 C CA . ALA A 1 73 ? 5.251 14.011 -0.185 1.00 87.75 73 ALA A CA 1
ATOM 595 C C . ALA A 1 73 ? 6.645 13.378 -0.332 1.00 87.75 73 ALA A C 1
ATOM 597 O O . ALA A 1 73 ? 7.381 13.243 0.646 1.00 87.75 73 ALA A O 1
ATOM 598 N N . GLY A 1 74 ? 7.006 12.988 -1.558 1.00 86.12 74 GLY A N 1
ATOM 599 C CA . GLY A 1 74 ? 8.291 12.345 -1.843 1.00 86.12 74 GLY A CA 1
ATOM 600 C C . GLY A 1 74 ? 8.403 10.882 -1.395 1.00 86.12 74 GLY A C 1
ATOM 601 O O . GLY A 1 74 ? 9.496 10.327 -1.453 1.00 86.12 74 GLY A O 1
ATOM 602 N N . SER A 1 75 ? 7.301 10.247 -0.984 1.00 89.38 75 SER A N 1
ATOM 603 C CA . SER A 1 75 ? 7.263 8.815 -0.636 1.00 89.38 75 SER A CA 1
ATOM 604 C C . SER A 1 75 ? 7.327 7.877 -1.846 1.00 89.38 75 SER A C 1
ATOM 606 O O . SER A 1 75 ? 7.444 6.666 -1.681 1.00 89.38 75 SER A O 1
ATOM 608 N N . LEU A 1 76 ? 7.229 8.412 -3.064 1.00 91.44 76 LEU A N 1
ATOM 609 C CA . LEU A 1 76 ? 7.192 7.618 -4.284 1.00 91.44 76 LEU A CA 1
ATOM 610 C C . LEU A 1 76 ? 8.594 7.351 -4.827 1.00 91.44 76 LEU A C 1
ATOM 612 O O . LEU A 1 76 ? 9.355 8.268 -5.147 1.00 91.44 76 LEU A O 1
ATOM 616 N N . TRP A 1 77 ? 8.896 6.071 -5.002 1.00 91.62 77 TRP A N 1
ATOM 617 C CA . TRP A 1 77 ? 9.990 5.608 -5.829 1.00 91.62 77 TRP A CA 1
ATOM 618 C C . TRP A 1 77 ? 9.627 5.762 -7.302 1.00 91.62 77 TRP A C 1
ATOM 620 O O . TRP A 1 77 ? 8.720 5.105 -7.815 1.00 91.62 77 TRP A O 1
ATOM 630 N N . GLN A 1 78 ? 10.350 6.652 -7.972 1.00 90.75 78 GLN A N 1
ATOM 631 C CA . GLN A 1 78 ? 10.179 6.963 -9.384 1.00 90.75 78 GLN A CA 1
ATOM 632 C C . GLN A 1 78 ? 11.556 6.886 -10.060 1.00 90.75 78 GLN A C 1
ATOM 634 O O . GLN A 1 78 ? 12.262 7.901 -10.102 1.00 90.75 78 GLN A O 1
ATOM 639 N N . PRO A 1 79 ? 11.993 5.689 -10.492 1.00 88.62 79 PRO A N 1
ATOM 640 C CA . PRO A 1 79 ? 13.257 5.527 -11.200 1.00 88.62 79 PRO A CA 1
ATOM 641 C C . PRO A 1 79 ? 13.181 6.156 -12.598 1.00 88.62 79 PRO A C 1
ATOM 643 O O . PRO A 1 79 ? 12.113 6.244 -13.208 1.00 88.62 79 PRO A O 1
ATOM 646 N N . GLU A 1 80 ? 14.331 6.574 -13.123 1.00 86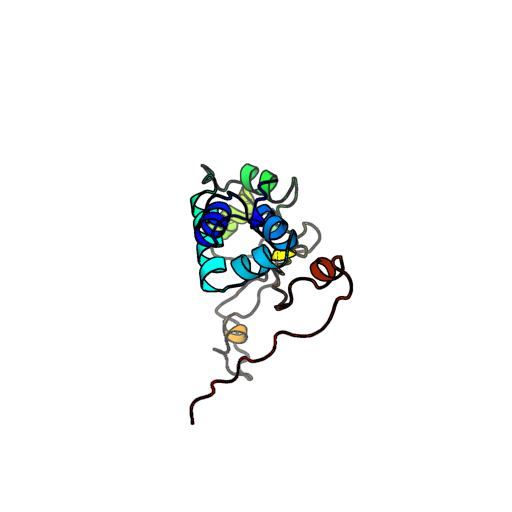.81 80 GLU A N 1
ATOM 647 C CA . GLU A 1 80 ? 14.460 6.891 -14.547 1.00 86.81 80 GLU A CA 1
ATOM 648 C C . GLU A 1 80 ? 14.421 5.605 -15.383 1.00 86.81 80 GLU A C 1
ATOM 650 O O . GLU A 1 80 ? 14.717 4.521 -14.882 1.00 86.81 80 GLU A O 1
ATOM 655 N N . GLU A 1 81 ? 14.125 5.720 -16.680 1.00 84.75 81 GLU A N 1
ATOM 656 C CA . GLU A 1 81 ? 14.068 4.571 -17.599 1.00 84.75 81 GLU A CA 1
ATOM 657 C C . GLU A 1 81 ? 15.374 3.752 -17.609 1.00 84.75 81 GLU A C 1
ATOM 659 O O . GLU A 1 81 ? 15.351 2.534 -17.770 1.00 84.75 81 GLU A O 1
ATOM 664 N N . SER A 1 82 ? 16.513 4.413 -17.383 1.00 83.38 82 SER A N 1
ATOM 665 C CA . SER A 1 82 ? 17.843 3.803 -17.259 1.00 83.38 82 SER A CA 1
ATOM 666 C C . SER A 1 82 ? 18.035 2.993 -15.971 1.00 83.38 82 SER A C 1
ATOM 668 O O . SER A 1 82 ? 18.867 2.089 -15.943 1.00 83.38 82 SER A O 1
ATOM 670 N N . GLY A 1 83 ? 17.281 3.308 -14.915 1.00 81.94 83 GLY A N 1
ATOM 671 C CA . GLY A 1 83 ? 17.297 2.609 -13.630 1.00 81.94 83 GLY A CA 1
ATOM 672 C C . GLY A 1 83 ? 16.317 1.436 -13.555 1.00 81.94 83 GLY A C 1
ATOM 673 O O . GLY A 1 83 ? 16.300 0.724 -12.553 1.00 81.94 83 GLY A O 1
ATOM 674 N N . ILE A 1 84 ? 15.499 1.228 -14.592 1.00 85.06 84 ILE A N 1
ATOM 675 C CA . ILE A 1 84 ? 14.578 0.095 -14.686 1.00 85.06 84 ILE A CA 1
ATOM 676 C C . ILE A 1 84 ? 15.287 -1.065 -15.402 1.00 85.06 84 ILE A C 1
ATOM 678 O O . ILE A 1 84 ? 15.743 -0.884 -16.536 1.00 85.06 84 ILE A O 1
ATOM 682 N N . PRO A 1 85 ? 15.322 -2.279 -14.816 1.00 86.81 85 PRO A N 1
ATOM 683 C CA . PRO A 1 85 ? 15.894 -3.451 -15.470 1.00 86.81 85 PRO A CA 1
ATOM 684 C C . PRO A 1 85 ? 15.321 -3.665 -16.872 1.00 86.81 85 PRO A C 1
ATOM 686 O O . PRO A 1 85 ? 14.107 -3.600 -17.082 1.00 86.81 85 PRO A O 1
ATOM 689 N N . SER A 1 86 ? 16.175 -3.990 -17.843 1.00 85.94 86 SER A N 1
ATOM 690 C CA . SER A 1 86 ? 15.729 -4.378 -19.191 1.00 85.94 86 SER A CA 1
ATOM 691 C C . SER A 1 86 ? 14.855 -5.638 -19.174 1.00 85.94 86 SER A C 1
ATOM 693 O O . SER A 1 86 ? 13.988 -5.795 -20.028 1.00 85.94 86 SER A O 1
ATOM 695 N N . ALA A 1 87 ? 15.047 -6.493 -18.165 1.00 86.38 87 ALA A N 1
ATOM 696 C CA . ALA A 1 87 ? 14.248 -7.683 -17.904 1.00 86.38 87 ALA A CA 1
ATOM 697 C C . ALA A 1 87 ? 12.786 -7.382 -17.517 1.00 86.38 87 ALA A C 1
ATOM 699 O O . ALA A 1 87 ? 11.929 -8.248 -17.673 1.00 86.38 87 ALA A O 1
ATOM 700 N N . LEU A 1 88 ? 12.470 -6.172 -17.033 1.00 85.88 88 LEU A N 1
ATOM 701 C CA . LEU A 1 88 ? 11.087 -5.761 -16.782 1.00 85.88 88 LEU A CA 1
ATOM 702 C C . LEU A 1 88 ? 10.440 -5.362 -18.114 1.00 85.88 88 LEU A C 1
ATOM 704 O O . LEU A 1 88 ? 10.453 -4.192 -18.499 1.00 85.88 88 LEU A O 1
ATOM 708 N N . THR A 1 89 ? 9.909 -6.340 -18.843 1.00 88.12 89 THR A N 1
ATOM 709 C CA . THR A 1 89 ? 9.406 -6.151 -20.214 1.00 88.12 89 THR A CA 1
ATOM 710 C C . THR A 1 89 ? 8.000 -5.558 -20.289 1.00 88.12 89 THR A C 1
ATOM 712 O O . THR A 1 89 ? 7.603 -5.078 -21.349 1.00 88.12 89 THR A O 1
ATOM 715 N N . ASP A 1 90 ? 7.232 -5.587 -19.196 1.00 89.62 90 ASP A N 1
ATOM 716 C CA . ASP A 1 90 ? 5.858 -5.081 -19.185 1.00 89.62 90 ASP A CA 1
ATOM 717 C C . ASP A 1 90 ? 5.811 -3.552 -19.345 1.00 89.62 90 ASP A C 1
ATOM 719 O O . ASP A 1 90 ? 6.174 -2.789 -18.445 1.00 89.62 90 ASP A O 1
ATOM 723 N N . SER A 1 91 ? 5.329 -3.088 -20.500 1.00 89.75 91 SER A N 1
ATOM 724 C CA . SER A 1 91 ? 5.295 -1.663 -20.850 1.00 89.75 91 SER A CA 1
ATOM 725 C C . SER A 1 91 ? 4.394 -0.839 -19.928 1.00 89.75 91 SER A C 1
ATOM 727 O O . SER A 1 91 ? 4.649 0.351 -19.724 1.00 89.75 91 SER A O 1
ATOM 729 N N . GLY A 1 92 ? 3.344 -1.456 -19.373 1.00 91.25 92 GLY A N 1
ATOM 730 C CA . GLY A 1 92 ? 2.436 -0.809 -18.426 1.00 91.25 92 GLY A CA 1
ATOM 731 C C . GLY A 1 92 ? 3.147 -0.463 -17.123 1.00 91.25 92 GLY A C 1
ATOM 732 O O . GLY A 1 92 ? 3.123 0.688 -16.690 1.00 91.25 92 GLY A O 1
ATOM 733 N N . THR A 1 93 ? 3.864 -1.429 -16.555 1.00 90.56 93 THR A N 1
ATOM 734 C CA . THR A 1 93 ? 4.652 -1.264 -15.331 1.00 90.56 93 THR A CA 1
ATOM 735 C C . THR A 1 93 ? 5.776 -0.253 -15.533 1.00 90.56 93 THR A C 1
ATOM 737 O O . THR A 1 93 ? 5.929 0.648 -14.710 1.00 90.56 93 THR A O 1
ATOM 740 N N . ARG A 1 94 ? 6.518 -0.318 -16.648 1.00 91.12 94 ARG A N 1
ATOM 741 C CA . ARG A 1 94 ? 7.566 0.678 -16.962 1.00 91.12 94 ARG A CA 1
ATOM 742 C C . ARG A 1 94 ? 7.004 2.099 -17.027 1.00 91.12 94 ARG A C 1
ATOM 744 O O . ARG A 1 94 ? 7.551 3.018 -16.420 1.00 91.12 94 ARG A O 1
ATOM 751 N N . THR A 1 95 ? 5.872 2.270 -17.711 1.00 92.25 95 THR A N 1
ATOM 752 C CA . THR A 1 95 ? 5.186 3.566 -17.806 1.00 92.25 95 THR A CA 1
ATOM 753 C C . THR A 1 95 ? 4.716 4.030 -16.431 1.00 92.25 95 THR A C 1
ATOM 755 O O . THR A 1 95 ? 4.923 5.185 -16.071 1.00 92.25 95 THR A O 1
ATOM 758 N N . PHE A 1 96 ? 4.124 3.148 -15.626 1.00 91.69 96 PHE A N 1
ATOM 759 C CA . PHE A 1 96 ? 3.676 3.480 -14.275 1.00 91.69 96 PHE A CA 1
ATOM 760 C C . PHE A 1 96 ? 4.838 3.935 -13.384 1.00 91.69 96 PHE A C 1
ATOM 762 O O . PHE A 1 96 ? 4.733 4.978 -12.742 1.00 91.69 96 PHE A O 1
ATOM 769 N N . LEU A 1 97 ? 5.962 3.214 -13.385 1.00 91.31 97 LEU A N 1
ATOM 770 C CA . LEU A 1 97 ? 7.134 3.550 -12.573 1.00 91.31 97 LEU A CA 1
ATOM 771 C C . LEU A 1 97 ? 7.778 4.876 -12.976 1.00 91.31 97 LEU A C 1
ATOM 773 O O . LEU A 1 97 ? 8.204 5.622 -12.101 1.00 91.31 97 LEU A O 1
ATOM 777 N N . THR A 1 98 ? 7.816 5.195 -14.271 1.00 90.56 98 THR A N 1
ATOM 778 C CA . THR A 1 98 ? 8.406 6.450 -14.765 1.00 90.56 98 THR A CA 1
ATOM 779 C C . THR A 1 98 ? 7.466 7.647 -14.672 1.00 90.56 98 THR A C 1
ATOM 781 O O . THR A 1 98 ? 7.942 8.774 -14.550 1.00 90.56 98 THR A O 1
ATOM 784 N N . THR A 1 99 ? 6.144 7.452 -14.699 1.00 90.38 99 THR A N 1
ATOM 785 C CA . THR A 1 99 ? 5.160 8.556 -14.689 1.00 90.38 99 THR A CA 1
ATOM 786 C C . THR A 1 99 ? 4.553 8.823 -13.315 1.00 90.38 99 THR A C 1
ATOM 788 O O . THR A 1 99 ? 4.417 9.983 -12.921 1.00 90.38 99 THR A O 1
ATOM 791 N N . VAL A 1 100 ? 4.203 7.767 -12.581 1.00 91.38 100 VAL A N 1
ATOM 792 C CA . VAL A 1 100 ? 3.519 7.835 -11.285 1.00 91.38 100 VAL A CA 1
ATOM 793 C C . VAL A 1 100 ? 4.484 7.489 -10.153 1.00 91.38 100 VAL A C 1
ATOM 795 O O . VAL A 1 100 ? 4.670 8.301 -9.250 1.00 91.38 100 VAL A O 1
ATOM 798 N N . GLY A 1 101 ? 5.140 6.331 -10.240 1.00 90.81 101 GLY A N 1
ATOM 799 C CA . GLY A 1 101 ? 6.016 5.787 -9.204 1.00 90.81 101 GLY A CA 1
ATOM 800 C C . GLY A 1 101 ? 5.290 4.884 -8.200 1.00 90.81 101 GLY A C 1
ATOM 801 O O . GLY A 1 101 ? 4.064 4.894 -8.083 1.00 90.81 101 GLY A O 1
ATOM 802 N N . PHE A 1 102 ? 6.060 4.078 -7.472 1.00 91.25 102 PHE A N 1
ATOM 803 C CA . PHE A 1 102 ? 5.555 3.139 -6.467 1.00 91.25 102 PHE A CA 1
ATOM 804 C C . PHE A 1 102 ? 5.797 3.675 -5.043 1.00 91.25 102 PHE A C 1
ATOM 806 O O . PHE A 1 102 ? 6.885 4.186 -4.785 1.00 91.25 102 PHE A O 1
ATOM 813 N N . PRO A 1 103 ? 4.848 3.565 -4.093 1.00 91.75 103 PRO A N 1
ATOM 814 C CA . PRO A 1 103 ? 5.069 4.019 -2.718 1.00 91.75 103 PRO A CA 1
ATOM 815 C C . PRO A 1 103 ? 6.171 3.219 -2.013 1.00 91.75 103 PRO A C 1
ATOM 817 O O . PRO A 1 103 ? 5.981 2.045 -1.722 1.00 91.75 103 PRO A O 1
ATOM 820 N N . ALA A 1 104 ? 7.296 3.863 -1.697 1.00 92.00 104 ALA A N 1
ATOM 821 C CA . ALA A 1 104 ? 8.399 3.310 -0.911 1.00 92.00 104 ALA A CA 1
ATOM 822 C C . ALA A 1 104 ? 8.179 3.616 0.576 1.00 92.00 104 ALA A C 1
ATOM 824 O O . ALA A 1 104 ? 8.815 4.484 1.177 1.00 92.00 104 ALA A O 1
ATOM 825 N N . VAL A 1 105 ? 7.207 2.926 1.168 1.00 90.12 105 VAL A N 1
ATOM 826 C CA . VAL A 1 105 ? 6.706 3.196 2.520 1.00 90.12 105 VAL A CA 1
ATOM 827 C C . VAL A 1 105 ? 6.731 1.967 3.413 1.00 90.12 105 VAL A C 1
ATOM 829 O O . VAL A 1 105 ? 6.749 0.820 2.960 1.00 90.12 105 VAL A O 1
ATOM 832 N N . LYS A 1 106 ? 6.662 2.230 4.719 1.00 88.06 106 LYS A N 1
ATOM 833 C CA . LYS A 1 106 ? 6.421 1.220 5.742 1.00 88.06 106 LYS A CA 1
ATOM 834 C C . LYS A 1 106 ? 5.022 1.380 6.321 1.00 88.06 106 LYS A C 1
ATOM 836 O O . LYS A 1 106 ? 4.738 2.332 7.046 1.00 88.06 106 LYS A O 1
ATOM 841 N N . LEU A 1 107 ? 4.152 0.421 6.033 1.00 83.31 107 LEU A N 1
ATOM 842 C CA . LEU A 1 107 ? 2.785 0.369 6.539 1.00 83.31 107 LEU A CA 1
ATOM 843 C C . LEU A 1 107 ? 2.741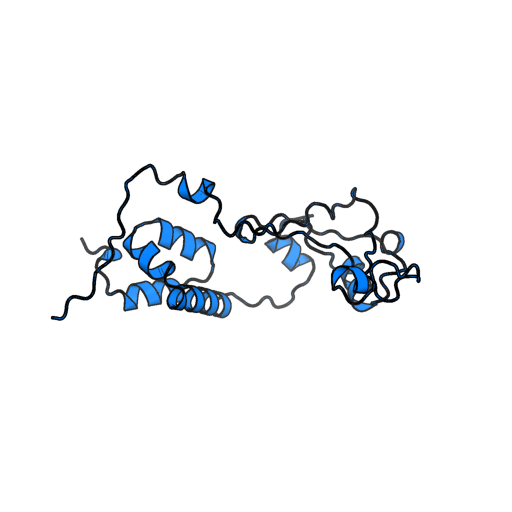 -0.508 7.789 1.00 83.31 107 LEU A C 1
ATOM 845 O O . LEU A 1 107 ? 2.512 -1.714 7.710 1.00 83.31 107 LEU A O 1
ATOM 849 N N . GLN A 1 108 ? 2.934 0.111 8.958 1.00 73.69 108 GLN A N 1
ATOM 850 C CA . GLN A 1 108 ? 2.991 -0.596 10.246 1.00 73.69 108 GLN A CA 1
ATOM 851 C C . GLN A 1 108 ? 1.770 -1.496 10.492 1.00 73.69 108 GLN A C 1
ATOM 853 O O . GLN A 1 108 ? 1.927 -2.645 10.886 1.00 73.69 108 GLN A O 1
ATOM 858 N N . CYS A 1 109 ? 0.559 -1.007 10.200 1.00 65.69 109 CYS A N 1
ATOM 859 C CA . CYS A 1 109 ? -0.678 -1.769 10.414 1.00 65.69 109 CYS A CA 1
ATOM 860 C C . CYS A 1 109 ? -0.831 -2.980 9.479 1.00 65.69 109 CYS A C 1
ATOM 862 O O . CYS A 1 109 ? -1.571 -3.903 9.806 1.00 65.69 109 CYS A O 1
ATOM 864 N N . ALA A 1 110 ? -0.172 -2.965 8.318 1.00 70.06 110 ALA A N 1
ATOM 865 C CA . ALA A 1 110 ? -0.242 -4.034 7.322 1.00 70.06 110 ALA A CA 1
ATOM 866 C C . ALA A 1 110 ? 1.003 -4.938 7.331 1.00 70.06 110 ALA A C 1
ATOM 868 O O . ALA A 1 110 ? 1.073 -5.879 6.546 1.00 70.06 110 ALA A O 1
ATOM 869 N N . GLY A 1 111 ? 2.006 -4.631 8.164 1.00 79.19 111 GLY A N 1
ATOM 870 C CA . GLY A 1 111 ? 3.294 -5.328 8.171 1.00 79.19 111 GLY A CA 1
ATOM 871 C C . GLY A 1 111 ? 4.087 -5.194 6.864 1.00 79.19 111 GLY A C 1
ATOM 872 O O . GLY A 1 111 ? 5.068 -5.911 6.689 1.00 79.19 111 GLY A O 1
ATOM 873 N N . PHE A 1 112 ? 3.675 -4.306 5.954 1.00 85.62 112 PHE A N 1
ATOM 874 C CA . PHE A 1 112 ? 4.282 -4.130 4.636 1.00 85.62 112 PHE A CA 1
ATOM 875 C C . PHE A 1 112 ? 5.417 -3.107 4.692 1.00 85.62 112 PHE A C 1
ATOM 877 O O . PHE A 1 112 ? 5.249 -2.013 5.236 1.00 85.62 112 PHE A O 1
ATOM 884 N N . ASP A 1 113 ? 6.563 -3.451 4.117 1.00 88.69 113 ASP A N 1
ATOM 885 C CA . ASP A 1 113 ? 7.746 -2.602 4.045 1.00 88.69 113 ASP A CA 1
ATOM 886 C C . ASP A 1 113 ? 8.315 -2.611 2.625 1.00 88.69 113 ASP A C 1
ATOM 888 O O . ASP A 1 113 ? 8.660 -3.661 2.089 1.00 88.69 113 ASP A O 1
ATOM 892 N N . SER A 1 114 ? 8.387 -1.428 2.026 1.00 90.00 114 SER A N 1
ATOM 893 C CA . SER A 1 114 ? 8.952 -1.166 0.695 1.00 90.00 114 SER A CA 1
ATOM 894 C C . SER A 1 114 ? 9.981 -0.035 0.739 1.00 90.00 114 SER A C 1
ATOM 896 O O . SER A 1 114 ? 10.347 0.542 -0.282 1.00 90.00 114 SER A O 1
ATOM 898 N N . THR A 1 115 ? 10.459 0.313 1.938 1.00 88.44 115 THR A N 1
ATOM 899 C CA . THR A 1 115 ? 11.436 1.395 2.138 1.00 88.44 115 THR A CA 1
ATOM 900 C C . THR A 1 115 ? 12.803 1.094 1.531 1.00 88.44 115 THR A C 1
ATOM 902 O O . THR A 1 115 ? 13.618 2.000 1.388 1.00 88.44 115 THR A O 1
ATOM 905 N N . HIS A 1 116 ? 13.052 -0.152 1.121 1.00 85.94 116 HIS A N 1
ATOM 906 C CA . HIS A 1 116 ? 14.230 -0.516 0.340 1.00 85.94 116 HIS A CA 1
ATOM 907 C C . HIS A 1 116 ? 14.163 -0.010 -1.103 1.00 85.94 116 HIS A C 1
ATOM 909 O O . HIS A 1 116 ? 15.185 -0.030 -1.760 1.00 85.94 116 HIS A O 1
ATOM 915 N N . LEU A 1 117 ? 13.016 0.458 -1.606 1.00 86.12 117 LEU A N 1
ATOM 916 C CA . LEU A 1 117 ? 12.890 1.023 -2.954 1.00 86.12 117 LEU A CA 1
ATOM 917 C C . LEU A 1 117 ? 13.265 2.513 -3.012 1.00 86.12 117 LEU A C 1
ATOM 919 O O . LEU A 1 117 ? 12.742 3.254 -3.829 1.00 86.12 117 LEU A O 1
ATOM 923 N N . THR A 1 118 ? 14.114 3.037 -2.134 1.00 81.94 118 THR A N 1
ATOM 9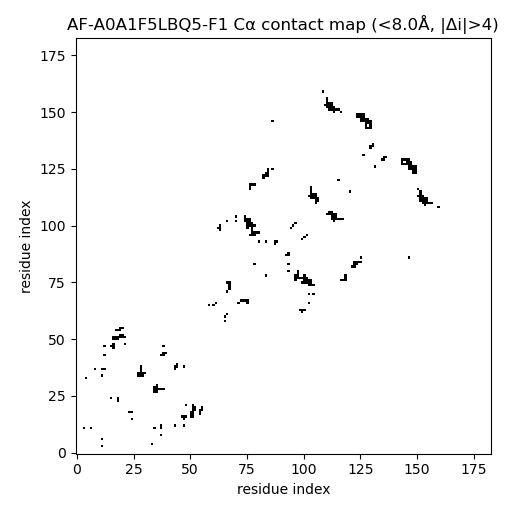24 C CA . THR A 1 118 ? 14.492 4.458 -2.220 1.00 81.94 118 THR A CA 1
ATOM 925 C C . THR A 1 118 ? 15.390 4.724 -3.430 1.00 81.94 118 THR A C 1
ATOM 927 O O . THR A 1 118 ? 15.993 3.818 -4.002 1.00 81.94 118 THR A O 1
ATOM 930 N N . LYS A 1 119 ? 15.505 5.998 -3.835 1.00 65.88 119 LYS A N 1
ATOM 931 C CA . LYS A 1 119 ? 16.337 6.413 -4.984 1.00 65.88 119 LYS A CA 1
ATOM 932 C C . LYS A 1 119 ? 17.800 5.955 -4.884 1.00 65.88 119 LYS A C 1
ATOM 934 O O . LYS A 1 119 ? 18.461 5.840 -5.909 1.00 65.88 119 LYS A O 1
ATOM 939 N N . ASP A 1 120 ? 18.271 5.674 -3.671 1.00 65.12 120 ASP A N 1
ATOM 940 C CA . ASP A 1 120 ? 19.650 5.286 -3.374 1.00 65.12 120 ASP A CA 1
ATOM 941 C C . ASP A 1 120 ? 19.874 3.762 -3.381 1.00 65.12 120 ASP A C 1
ATOM 943 O O . ASP A 1 120 ? 21.011 3.310 -3.267 1.00 65.12 120 ASP A O 1
ATOM 947 N N . ALA A 1 121 ? 18.815 2.957 -3.508 1.00 65.69 121 ALA A N 1
ATOM 948 C CA . ALA A 1 121 ? 18.882 1.508 -3.321 1.00 65.69 121 ALA A CA 1
ATOM 949 C C . ALA A 1 121 ? 19.407 0.714 -4.530 1.00 65.69 121 ALA A C 1
ATOM 951 O O . ALA A 1 121 ? 19.647 -0.485 -4.423 1.00 65.69 121 ALA A O 1
ATOM 952 N N . GLY A 1 122 ? 19.630 1.378 -5.666 1.00 65.69 122 GLY A N 1
ATOM 953 C CA . GLY A 1 122 ? 20.067 0.734 -6.902 1.00 65.69 122 GLY A CA 1
ATOM 954 C C . GLY A 1 122 ? 18.913 0.182 -7.745 1.00 65.69 122 GLY A C 1
ATOM 955 O O . GLY A 1 122 ? 17.745 0.507 -7.538 1.00 65.69 122 GLY A O 1
ATOM 956 N N . SER A 1 123 ? 19.265 -0.603 -8.765 1.00 69.94 123 SER A N 1
ATOM 957 C CA . SER A 1 123 ? 18.304 -1.229 -9.682 1.00 69.94 123 SER A CA 1
ATOM 958 C C . SER A 1 123 ? 17.566 -2.379 -8.995 1.00 69.94 123 SER A C 1
ATOM 960 O O . SER A 1 123 ? 18.162 -3.100 -8.201 1.00 69.94 123 SER A O 1
ATOM 962 N N . LEU A 1 124 ? 16.300 -2.607 -9.364 1.00 83.12 124 LEU A N 1
ATOM 963 C CA . LEU A 1 124 ? 15.561 -3.801 -8.942 1.00 83.12 124 LEU A CA 1
ATOM 964 C C . LEU A 1 124 ? 16.302 -5.072 -9.374 1.00 83.12 124 LEU A C 1
ATOM 966 O O . LEU A 1 124 ? 16.640 -5.224 -10.551 1.00 83.12 124 LEU A O 1
ATOM 970 N N . GLU A 1 125 ? 16.508 -5.991 -8.436 1.00 79.69 125 GLU A N 1
ATOM 971 C CA . GLU A 1 125 ? 17.094 -7.296 -8.732 1.00 79.69 125 GLU A CA 1
ATOM 972 C C . GLU A 1 125 ? 16.018 -8.252 -9.278 1.00 79.69 125 GLU A C 1
ATOM 974 O O . GLU A 1 125 ? 14.925 -8.342 -8.703 1.00 79.69 125 GLU A O 1
ATOM 979 N N . PRO A 1 126 ? 16.283 -8.934 -10.409 1.00 86.25 126 PRO A N 1
ATOM 980 C CA . PRO A 1 126 ? 15.404 -9.972 -10.922 1.00 86.25 126 PRO A CA 1
ATOM 981 C C . PRO A 1 126 ? 15.598 -11.274 -10.135 1.00 86.25 126 PRO A C 1
ATOM 983 O O . PRO A 1 126 ? 16.725 -11.702 -9.893 1.00 86.25 126 PRO A O 1
ATOM 986 N N . TYR A 1 127 ? 14.493 -11.928 -9.804 1.00 84.88 127 TYR A N 1
ATOM 987 C CA . TYR A 1 127 ? 14.446 -13.259 -9.203 1.00 84.88 127 TYR A CA 1
ATOM 988 C C . TYR A 1 127 ? 13.853 -14.256 -10.193 1.00 84.88 127 TYR A C 1
ATOM 990 O O . TYR A 1 127 ? 12.998 -13.885 -11.001 1.00 84.88 127 TYR A O 1
ATOM 998 N N . ASP A 1 128 ? 14.273 -15.517 -10.114 1.00 85.75 128 ASP A N 1
ATOM 999 C CA . ASP A 1 128 ? 13.629 -16.605 -10.847 1.00 85.75 128 ASP A CA 1
ATOM 1000 C C . ASP A 1 128 ? 12.261 -16.895 -10.210 1.00 85.75 128 ASP A C 1
ATOM 1002 O O . ASP A 1 128 ? 12.155 -17.336 -9.061 1.00 85.75 128 ASP A O 1
ATOM 1006 N N . ALA A 1 129 ? 11.195 -16.590 -10.948 1.00 86.44 129 ALA A N 1
ATOM 1007 C CA . ALA A 1 129 ? 9.839 -16.826 -10.481 1.00 86.44 129 ALA A CA 1
ATOM 1008 C C . ALA A 1 129 ? 9.531 -18.327 -10.410 1.00 86.44 129 ALA A C 1
ATOM 1010 O O . ALA A 1 129 ? 8.842 -18.766 -9.491 1.00 86.44 129 ALA A O 1
ATOM 1011 N N . ASP A 1 130 ? 10.055 -19.110 -11.347 1.00 85.69 130 ASP A N 1
ATOM 1012 C CA . ASP A 1 130 ? 9.800 -20.543 -11.425 1.00 85.69 130 ASP A CA 1
ATOM 1013 C C . ASP A 1 130 ? 10.538 -21.272 -10.284 1.00 85.69 130 ASP A C 1
ATOM 1015 O O . ASP A 1 130 ? 10.005 -22.219 -9.708 1.00 85.69 130 ASP A O 1
ATOM 1019 N N . GLU A 1 131 ? 11.712 -20.787 -9.864 1.00 83.50 131 GLU A N 1
ATOM 1020 C CA . GLU A 1 131 ? 12.370 -21.238 -8.626 1.00 83.50 131 GLU A CA 1
ATOM 1021 C C . GLU A 1 131 ? 11.553 -20.856 -7.380 1.00 83.50 131 GLU A C 1
ATOM 1023 O O . GLU A 1 131 ? 11.272 -21.707 -6.532 1.00 83.50 131 GLU A O 1
ATOM 1028 N N . LEU A 1 132 ? 11.112 -19.596 -7.283 1.00 85.00 132 LEU A N 1
ATOM 1029 C CA . LEU A 1 132 ? 10.373 -19.088 -6.120 1.00 85.00 132 LEU A CA 1
ATOM 1030 C C . LEU A 1 132 ? 9.059 -19.844 -5.872 1.00 85.00 132 LEU A C 1
ATOM 1032 O O . LEU A 1 132 ? 8.660 -20.031 -4.719 1.00 85.00 132 LEU A O 1
ATOM 1036 N N . TYR A 1 133 ? 8.387 -20.272 -6.942 1.00 84.12 133 TYR A N 1
ATOM 1037 C CA . TYR A 1 133 ? 7.129 -21.015 -6.874 1.00 84.12 133 TYR A CA 1
ATOM 1038 C C . TYR A 1 133 ? 7.300 -22.539 -6.987 1.00 84.12 133 TYR A C 1
ATOM 1040 O O . TYR A 1 133 ? 6.304 -23.257 -6.937 1.00 84.12 133 TYR A O 1
ATOM 1048 N N . GLY A 1 134 ? 8.538 -23.045 -7.050 1.00 82.06 134 GLY A N 1
ATOM 1049 C C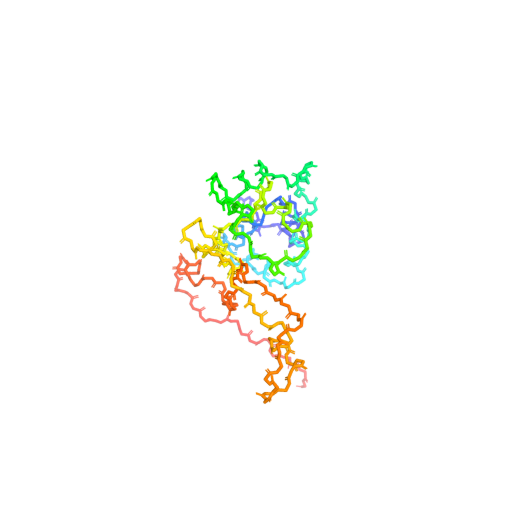A . GLY A 1 134 ? 8.829 -24.483 -7.038 1.00 82.06 134 GLY A CA 1
ATOM 1050 C C . GLY A 1 134 ? 8.493 -25.216 -8.341 1.00 82.06 134 GLY A C 1
ATOM 1051 O O . GLY A 1 134 ? 8.292 -26.428 -8.327 1.00 82.06 134 GLY A O 1
ATOM 1052 N N . GLU A 1 135 ? 8.429 -24.491 -9.455 1.00 83.50 135 GLU A N 1
ATOM 1053 C CA . GLU A 1 135 ? 8.209 -25.026 -10.803 1.00 83.50 135 GLU A CA 1
ATOM 1054 C C . GLU A 1 135 ? 9.521 -25.517 -11.452 1.00 83.50 135 GLU A C 1
ATOM 1056 O O . GLU A 1 135 ? 9.493 -26.243 -12.447 1.00 83.50 135 GLU A O 1
ATOM 1061 N N . ARG A 1 136 ? 10.683 -25.170 -10.873 1.00 78.19 136 ARG A N 1
ATOM 1062 C CA . ARG A 1 136 ? 12.004 -25.685 -11.276 1.00 78.19 136 ARG A CA 1
ATOM 1063 C C . ARG A 1 136 ? 12.487 -26.829 -10.395 1.00 78.19 136 ARG A C 1
ATOM 1065 O O . ARG A 1 136 ? 12.252 -26.868 -9.188 1.00 78.19 136 ARG A O 1
ATOM 1072 N N . TYR A 1 137 ? 13.235 -27.742 -11.010 1.00 78.25 137 TYR A N 1
ATOM 1073 C CA . TYR A 1 137 ? 13.957 -28.779 -10.279 1.00 78.25 137 TYR A CA 1
ATOM 1074 C C . TYR A 1 137 ? 15.224 -28.199 -9.621 1.00 78.25 137 TYR A C 1
ATOM 1076 O O . TYR A 1 137 ? 15.881 -27.366 -10.241 1.00 78.25 137 TYR A O 1
ATOM 1084 N N . PRO A 1 138 ? 15.617 -28.671 -8.418 1.00 73.06 138 PRO A N 1
ATOM 1085 C CA . PRO A 1 138 ? 16.785 -28.157 -7.689 1.00 73.06 138 PRO A CA 1
ATOM 1086 C C . PRO A 1 138 ? 18.132 -28.202 -8.433 1.00 73.06 138 PRO A C 1
ATOM 1088 O O . PRO A 1 138 ? 19.024 -27.441 -8.084 1.00 73.06 138 PRO A O 1
ATOM 1091 N N . ASP A 1 139 ? 18.271 -29.067 -9.442 1.00 79.62 139 ASP A N 1
ATOM 1092 C CA . ASP A 1 139 ? 19.501 -29.244 -10.232 1.00 79.62 139 ASP A CA 1
ATOM 1093 C C . ASP A 1 139 ? 19.354 -28.721 -11.681 1.00 79.62 139 ASP A C 1
ATOM 1095 O O . ASP A 1 139 ? 20.101 -29.120 -12.577 1.00 79.62 139 ASP A O 1
ATOM 1099 N N . ASP A 1 140 ? 18.345 -27.888 -11.961 1.00 78.38 140 ASP A N 1
ATOM 1100 C CA . ASP A 1 140 ? 18.148 -27.303 -13.291 1.00 78.38 140 ASP A CA 1
ATOM 1101 C C . ASP A 1 140 ? 18.910 -25.977 -13.453 1.00 78.38 140 ASP A C 1
ATOM 1103 O O . ASP A 1 140 ? 18.384 -24.899 -13.168 1.00 78.38 140 ASP A O 1
ATOM 1107 N N . ASP A 1 141 ? 20.124 -26.074 -14.000 1.00 79.19 141 ASP A N 1
ATOM 1108 C CA . ASP A 1 141 ? 21.026 -24.952 -14.314 1.00 79.19 141 ASP A CA 1
ATOM 1109 C C . ASP A 1 141 ? 20.608 -24.118 -15.551 1.00 79.19 141 ASP A C 1
ATOM 1111 O O . ASP A 1 141 ? 21.367 -23.259 -16.017 1.00 79.19 141 ASP A O 1
ATOM 1115 N N . SER A 1 142 ? 19.437 -24.371 -16.149 1.00 83.81 142 SER A N 1
ATOM 1116 C CA . SER A 1 142 ? 18.963 -23.583 -17.296 1.00 83.81 142 SER A CA 1
ATOM 1117 C C . SER A 1 142 ? 18.727 -22.107 -16.916 1.00 83.81 142 SER A C 1
ATOM 1119 O O . SER A 1 142 ? 18.401 -21.792 -15.774 1.00 83.81 142 SER A O 1
ATOM 1121 N N . PRO A 1 143 ? 18.849 -21.152 -17.855 1.00 81.19 143 PRO A N 1
ATOM 1122 C CA . PRO A 1 143 ? 18.526 -19.758 -17.561 1.00 81.19 143 PRO A CA 1
ATOM 1123 C C . PRO A 1 143 ? 17.050 -19.597 -17.147 1.00 81.19 143 PRO A C 1
ATOM 1125 O O . PRO A 1 143 ? 16.194 -20.305 -17.690 1.00 81.19 143 PRO A O 1
ATOM 1128 N N . PRO A 1 144 ? 16.719 -18.660 -16.242 1.00 81.81 144 PRO A N 1
ATOM 1129 C CA . PRO A 1 144 ? 15.336 -18.366 -15.878 1.00 81.81 144 PRO A CA 1
ATOM 1130 C C . PRO A 1 144 ? 14.546 -17.853 -17.084 1.00 81.81 144 PRO A C 1
ATOM 1132 O O . PRO A 1 144 ? 14.984 -16.943 -17.793 1.00 81.81 144 PRO A O 1
ATOM 1135 N N . THR A 1 145 ? 13.362 -18.421 -17.308 1.00 82.75 145 THR A N 1
ATOM 1136 C CA . THR A 1 145 ? 12.431 -17.983 -18.361 1.00 82.75 145 THR A CA 1
ATOM 1137 C C . THR A 1 145 ? 11.403 -16.975 -17.868 1.00 82.75 145 THR A C 1
ATOM 1139 O O . THR A 1 145 ? 10.866 -16.205 -18.665 1.00 82.75 145 THR A O 1
ATOM 1142 N N . ASN A 1 146 ? 11.143 -16.969 -16.563 1.00 83.69 146 ASN A N 1
ATOM 1143 C CA . ASN A 1 146 ? 10.141 -16.145 -15.916 1.00 83.69 146 ASN A CA 1
ATOM 1144 C C . ASN A 1 146 ? 10.782 -15.415 -14.735 1.00 83.69 146 ASN A C 1
ATOM 1146 O O . ASN A 1 146 ? 11.350 -16.038 -13.839 1.00 83.69 146 ASN A O 1
ATOM 1150 N N . LEU A 1 147 ? 10.719 -14.087 -14.753 1.00 87.19 147 LEU A N 1
ATOM 1151 C CA . LEU A 1 147 ? 11.373 -13.252 -13.753 1.00 87.19 147 LEU A CA 1
ATOM 1152 C C . LEU A 1 147 ? 10.340 -12.505 -12.919 1.00 87.19 147 LEU A C 1
ATOM 1154 O O . LEU A 1 147 ? 9.363 -11.972 -13.446 1.00 87.19 147 LEU A O 1
ATOM 1158 N N . CYS A 1 148 ? 10.592 -12.413 -11.619 1.00 87.50 148 CYS A N 1
ATOM 1159 C CA . CYS A 1 148 ? 9.850 -11.555 -10.707 1.00 87.50 148 CYS A CA 1
ATOM 1160 C C . CYS A 1 148 ? 10.779 -10.527 -10.047 1.00 87.50 148 CYS A C 1
ATOM 1162 O O . CYS A 1 148 ? 12.000 -10.652 -10.073 1.00 87.50 148 CYS A O 1
ATOM 1164 N N . PHE A 1 149 ? 10.195 -9.466 -9.491 1.00 88.88 149 PHE A N 1
ATOM 1165 C CA . PHE A 1 149 ? 10.936 -8.353 -8.896 1.00 88.88 149 PHE A CA 1
ATOM 1166 C C . PHE A 1 149 ? 10.413 -8.068 -7.490 1.00 88.88 149 PHE A C 1
ATOM 1168 O O . PHE A 1 149 ? 9.205 -8.126 -7.240 1.00 88.88 149 PHE A O 1
ATOM 1175 N N . HIS A 1 150 ? 11.315 -7.741 -6.565 1.00 87.56 150 HIS A N 1
ATOM 1176 C CA . HIS A 1 150 ? 10.972 -7.520 -5.160 1.00 87.56 150 HIS A CA 1
ATOM 1177 C C . HIS A 1 150 ? 10.566 -6.066 -4.884 1.00 87.56 150 HIS A C 1
ATOM 1179 O O . HIS A 1 150 ? 11.400 -5.172 -4.759 1.00 87.56 150 HIS A O 1
ATOM 1185 N N . PHE A 1 151 ? 9.257 -5.837 -4.753 1.00 87.88 151 PHE A N 1
ATOM 1186 C CA . PHE A 1 151 ? 8.691 -4.512 -4.463 1.00 87.88 151 PHE A CA 1
ATOM 1187 C C . PHE A 1 151 ? 8.450 -4.235 -2.975 1.00 87.88 151 PHE A C 1
ATOM 1189 O O . PHE A 1 151 ? 8.219 -3.096 -2.575 1.00 87.88 151 PHE A O 1
ATOM 1196 N N . GLY A 1 152 ? 8.472 -5.261 -2.132 1.00 87.12 152 GLY A N 1
ATOM 1197 C CA . GLY A 1 152 ? 8.157 -5.101 -0.721 1.00 87.12 152 GLY A CA 1
ATOM 1198 C C . GLY A 1 152 ? 8.113 -6.422 0.017 1.00 87.12 152 GLY A C 1
ATOM 1199 O O . GLY A 1 152 ? 7.923 -7.485 -0.572 1.00 87.12 152 GLY A O 1
ATOM 1200 N N . SER A 1 153 ? 8.281 -6.338 1.326 1.00 85.56 153 SER A N 1
ATOM 1201 C CA . SER A 1 153 ? 8.215 -7.466 2.242 1.00 85.56 153 SER A CA 1
ATOM 1202 C C . SER A 1 153 ? 7.010 -7.305 3.154 1.00 85.56 153 SER A C 1
ATOM 1204 O O . SER A 1 153 ? 6.801 -6.241 3.733 1.00 85.56 153 SER A O 1
ATOM 1206 N N . VAL A 1 154 ? 6.233 -8.371 3.321 1.00 82.75 154 VAL A N 1
ATOM 1207 C CA . VAL A 1 154 ? 5.206 -8.451 4.363 1.00 82.75 154 VAL A CA 1
ATOM 1208 C C . VAL A 1 154 ? 5.801 -9.242 5.516 1.00 82.75 154 VAL A C 1
ATOM 1210 O O . VAL A 1 154 ? 6.154 -10.409 5.359 1.00 82.75 154 VAL A O 1
ATOM 1213 N N . ARG A 1 155 ? 5.936 -8.621 6.686 1.00 72.31 155 ARG A N 1
ATOM 1214 C CA . ARG A 1 155 ? 6.225 -9.372 7.908 1.00 72.31 155 ARG A CA 1
ATOM 1215 C C . ARG A 1 155 ? 4.968 -10.151 8.279 1.00 72.31 155 ARG A C 1
ATOM 1217 O O . ARG A 1 155 ? 3.933 -9.538 8.524 1.00 72.31 155 ARG A O 1
ATOM 1224 N N . ASP A 1 156 ? 5.062 -11.479 8.363 1.00 54.28 156 ASP A N 1
ATOM 1225 C CA . ASP A 1 156 ? 4.003 -12.335 8.926 1.00 54.28 156 ASP A CA 1
ATOM 1226 C C . ASP A 1 156 ? 4.004 -12.209 10.461 1.00 54.28 156 ASP A C 1
ATOM 1228 O O . ASP A 1 156 ? 4.085 -13.184 11.204 1.00 54.28 156 ASP A O 1
ATOM 1232 N N . ASP A 1 157 ? 3.964 -10.973 10.960 1.00 49.62 157 ASP A N 1
ATOM 1233 C CA . ASP A 1 157 ? 3.704 -10.705 12.363 1.00 49.62 157 ASP A CA 1
ATOM 1234 C C . ASP A 1 157 ? 2.184 -10.638 12.507 1.00 49.62 157 ASP A C 1
ATOM 1236 O O . ASP A 1 157 ? 1.560 -9.582 12.559 1.00 49.62 157 ASP A O 1
ATOM 1240 N N . ARG A 1 158 ? 1.535 -11.810 12.513 1.00 41.69 158 ARG A N 1
ATOM 1241 C CA . ARG A 1 158 ? 0.093 -11.917 12.821 1.00 41.69 158 ARG A CA 1
ATOM 1242 C C . ARG A 1 158 ? -0.235 -11.493 14.251 1.00 41.69 158 ARG A C 1
ATOM 1244 O O . ARG A 1 158 ? -1.387 -11.592 14.673 1.00 41.69 158 ARG A O 1
ATOM 1251 N N . ARG A 1 159 ? 0.752 -11.024 15.011 1.00 44.59 159 ARG A N 1
ATOM 1252 C CA . ARG A 1 159 ? 0.522 -10.221 16.195 1.00 44.59 159 ARG A CA 1
ATOM 1253 C C . ARG A 1 159 ? 0.457 -8.780 15.732 1.00 44.59 159 ARG A C 1
ATOM 1255 O O . ARG A 1 159 ? 1.446 -8.201 15.300 1.00 44.59 159 ARG A O 1
ATOM 1262 N N . PHE A 1 160 ? -0.731 -8.196 15.859 1.00 43.91 160 PHE A N 1
ATOM 1263 C CA . PHE A 1 160 ? -0.834 -6.755 16.046 1.00 43.91 160 PHE A CA 1
ATOM 1264 C C . PHE A 1 160 ? 0.329 -6.287 16.932 1.00 43.91 160 PHE A C 1
ATOM 1266 O O . PHE A 1 160 ? 0.591 -6.973 17.926 1.00 43.91 160 PHE A O 1
ATOM 1273 N N . PRO A 1 161 ? 1.020 -5.184 16.594 1.00 41.66 161 PRO A N 1
ATOM 1274 C CA . PRO A 1 161 ? 2.167 -4.728 17.363 1.00 41.66 161 PRO A CA 1
ATOM 1275 C C . PRO A 1 161 ? 1.818 -4.737 18.851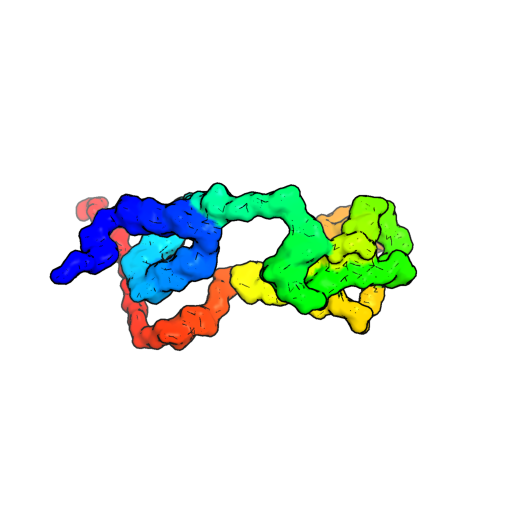 1.00 41.66 161 PRO A C 1
ATOM 1277 O O . PRO A 1 161 ? 0.885 -4.048 19.265 1.00 41.66 161 PRO A O 1
ATOM 1280 N N . GLU A 1 162 ? 2.538 -5.524 19.656 1.00 40.97 162 GLU A N 1
ATOM 1281 C CA . GL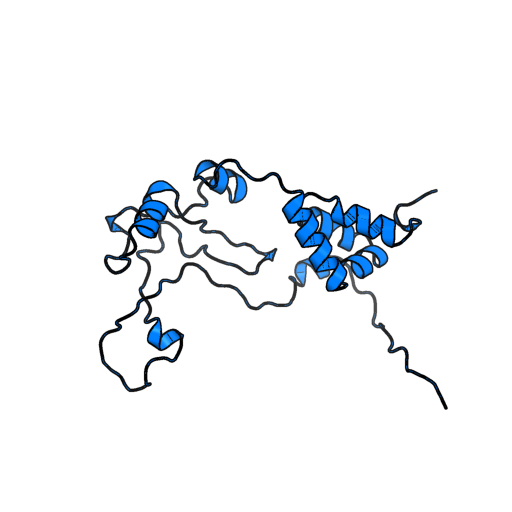U A 1 162 ? 2.347 -5.538 21.113 1.00 40.97 162 GLU A CA 1
ATOM 1282 C C . GLU A 1 162 ? 2.538 -4.128 21.698 1.00 40.97 162 GLU A C 1
ATOM 1284 O O . GLU A 1 162 ? 1.980 -3.822 22.743 1.00 40.97 162 GLU A O 1
ATOM 1289 N N . GLU A 1 163 ? 3.212 -3.219 20.986 1.00 39.91 163 GLU A N 1
ATOM 1290 C CA . GLU A 1 163 ? 3.315 -1.794 21.322 1.00 39.91 163 GLU A CA 1
ATOM 1291 C C . GLU A 1 163 ? 1.967 -1.045 21.316 1.00 39.91 163 GLU A C 1
ATOM 1293 O O . GLU A 1 163 ? 1.804 -0.097 22.082 1.00 39.91 163 GLU A O 1
ATOM 1298 N N . LEU A 1 164 ? 0.961 -1.496 20.553 1.00 43.75 164 LEU A N 1
ATOM 1299 C CA . LEU A 1 164 ? -0.416 -0.978 20.636 1.00 43.75 164 LEU A CA 1
ATOM 1300 C C . LEU A 1 164 ? -1.206 -1.585 21.810 1.00 43.75 164 LEU A C 1
ATOM 1302 O O . LEU A 1 164 ? -2.181 -0.986 22.260 1.00 43.75 164 LEU A O 1
ATOM 1306 N N . CYS A 1 165 ? -0.786 -2.743 22.333 1.00 34.59 165 CYS A N 1
ATOM 1307 C CA . CYS A 1 165 ? -1.369 -3.370 23.526 1.00 34.59 165 CYS A CA 1
ATOM 1308 C C . CYS A 1 165 ? -0.664 -2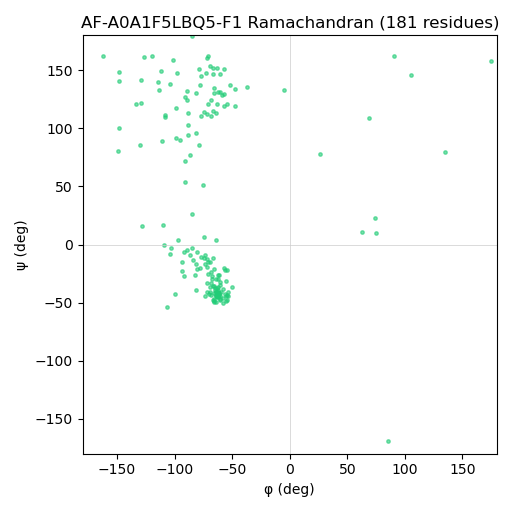.957 24.829 1.00 34.59 165 CYS A C 1
ATOM 1310 O O . CYS A 1 165 ? -1.305 -2.924 25.875 1.00 34.59 165 CYS A O 1
ATOM 1312 N N . SER A 1 166 ? 0.618 -2.590 24.784 1.00 33.59 166 SER A N 1
ATOM 1313 C CA . SER A 1 166 ? 1.432 -2.256 25.964 1.00 33.59 166 SER A CA 1
ATOM 1314 C C . SER A 1 166 ? 1.032 -0.921 26.615 1.00 33.59 166 SER A C 1
ATOM 1316 O O . SER A 1 166 ? 1.355 -0.660 27.772 1.00 33.59 166 SER A O 1
ATOM 1318 N N . ALA A 1 167 ? 0.248 -0.092 25.914 1.00 38.69 167 ALA A N 1
ATOM 1319 C CA . ALA A 1 167 ? -0.372 1.105 26.487 1.00 38.69 167 ALA A CA 1
ATOM 1320 C C . ALA A 1 167 ? -1.607 0.804 27.365 1.00 38.69 167 ALA A C 1
ATOM 1322 O O . ALA A 1 167 ? -2.078 1.691 28.079 1.00 38.69 167 ALA A O 1
ATOM 1323 N N . VAL A 1 168 ? -2.127 -0.430 27.354 1.00 40.75 168 VAL A N 1
ATOM 1324 C CA . VAL A 1 168 ? -3.200 -0.875 28.253 1.00 40.75 168 VAL A CA 1
ATOM 1325 C C . VAL A 1 168 ? -2.603 -1.882 29.223 1.00 40.75 168 VAL A C 1
ATOM 1327 O O . VAL A 1 168 ? -2.543 -3.080 28.962 1.00 40.75 168 VAL A O 1
ATOM 1330 N N . GLY A 1 169 ? -2.108 -1.345 30.335 1.00 32.69 169 GLY A N 1
ATOM 1331 C CA . GLY A 1 169 ? -1.439 -2.093 31.385 1.00 32.69 169 GLY A CA 1
ATOM 1332 C C . GLY A 1 169 ? -2.181 -3.360 31.813 1.00 32.69 169 GLY A C 1
ATOM 1333 O O . GLY A 1 169 ? -3.389 -3.363 32.038 1.00 32.69 169 GLY A O 1
ATOM 1334 N N . ASP A 1 170 ? -1.394 -4.425 31.920 1.00 41.16 170 ASP A N 1
ATOM 1335 C CA . ASP A 1 170 ? -1.381 -5.384 33.020 1.00 41.16 170 ASP A CA 1
ATOM 1336 C C . ASP A 1 170 ? -2.709 -5.526 33.796 1.00 41.16 170 ASP A C 1
ATOM 1338 O O . ASP A 1 170 ? -2.893 -5.002 34.894 1.00 41.16 170 ASP A O 1
ATOM 1342 N N . ALA A 1 171 ? -3.666 -6.253 33.215 1.00 35.44 171 ALA A N 1
ATOM 1343 C CA . ALA A 1 171 ? -4.841 -6.733 33.936 1.00 35.44 171 ALA A CA 1
ATOM 1344 C C . ALA A 1 171 ? -5.337 -8.072 33.367 1.00 35.44 171 ALA A C 1
ATOM 1346 O O . ALA A 1 171 ? -6.301 -8.141 32.612 1.00 35.44 171 ALA A O 1
ATOM 1347 N N . GLY A 1 172 ? -4.671 -9.150 33.788 1.00 33.19 172 GLY A N 1
ATOM 1348 C CA . GLY A 1 172 ? -5.346 -10.348 34.299 1.00 33.19 172 GLY A CA 1
ATOM 1349 C C . GLY A 1 172 ? -6.149 -11.230 33.330 1.00 33.19 172 GLY A C 1
ATOM 1350 O O . GLY A 1 172 ? -7.278 -10.936 32.954 1.00 33.19 172 GLY A O 1
ATOM 1351 N N . ARG A 1 173 ? -5.570 -12.410 33.067 1.00 40.38 173 ARG A N 1
ATOM 1352 C CA . ARG A 1 173 ? -6.189 -13.729 32.809 1.00 40.38 173 ARG A CA 1
ATOM 1353 C C . ARG A 1 173 ? -7.719 -13.814 32.953 1.00 40.38 173 ARG A C 1
ATOM 1355 O O . ARG A 1 173 ? -8.263 -13.540 34.017 1.00 40.38 173 ARG A O 1
ATOM 1362 N N . GLY A 1 174 ? -8.359 -14.427 31.953 1.00 32.47 174 GLY A N 1
ATOM 1363 C CA . GLY A 1 174 ? -9.614 -15.160 32.148 1.00 32.47 174 GLY A CA 1
ATOM 1364 C C . GLY A 1 174 ? -10.687 -14.884 31.101 1.00 32.47 174 GLY A C 1
ATOM 1365 O O . GLY A 1 174 ? -11.645 -14.168 31.372 1.00 32.47 174 GLY A O 1
ATOM 1366 N N . CYS A 1 175 ? -10.584 -15.510 29.929 1.00 31.86 175 CYS A N 1
ATOM 1367 C CA . CYS A 1 175 ? -11.787 -15.927 29.207 1.00 31.86 175 CYS A CA 1
ATOM 1368 C C . CYS A 1 175 ? -11.973 -17.410 29.520 1.00 31.86 175 CYS A C 1
ATOM 1370 O O . CYS A 1 175 ? -11.338 -18.261 28.906 1.00 31.86 175 CYS A O 1
ATOM 1372 N N . GLY A 1 176 ? -12.749 -17.685 30.570 1.00 30.28 176 GLY A N 1
ATOM 1373 C CA . GLY A 1 176 ? -13.121 -19.036 30.959 1.00 30.28 176 GLY A CA 1
ATOM 1374 C C . GLY A 1 176 ? -13.995 -19.682 29.891 1.00 30.28 176 GLY A C 1
ATOM 1375 O O . GLY A 1 176 ? -14.927 -19.064 29.374 1.00 30.28 176 GLY A O 1
ATOM 1376 N N . GLU A 1 177 ? -13.659 -20.929 29.582 1.00 33.38 177 GLU A N 1
ATOM 1377 C CA . GLU A 1 177 ? -14.485 -21.875 28.850 1.00 33.38 177 GLU A CA 1
ATOM 1378 C C . GLU A 1 177 ? -15.849 -22.006 29.542 1.00 33.38 177 GLU A C 1
ATOM 1380 O O . GLU A 1 177 ? -15.941 -22.392 30.708 1.00 33.38 177 GLU A O 1
ATOM 1385 N N . ALA A 1 178 ? -16.928 -21.694 28.825 1.00 34.28 178 ALA A N 1
ATOM 1386 C CA . ALA A 1 178 ? -18.255 -22.145 29.212 1.00 34.28 178 ALA A CA 1
ATOM 1387 C C . ALA A 1 178 ? -18.409 -23.587 28.713 1.00 34.28 178 ALA A C 1
ATOM 1389 O O . ALA A 1 178 ? -18.708 -23.826 27.543 1.00 34.28 178 ALA A O 1
ATOM 1390 N N . GLY A 1 179 ? -18.135 -24.536 29.609 1.00 31.61 179 GLY A N 1
ATOM 1391 C CA . GLY A 1 179 ? -18.407 -25.952 29.411 1.00 31.61 179 GLY A CA 1
ATOM 1392 C C . GLY A 1 179 ? -19.899 -26.203 29.200 1.00 31.61 179 GLY A C 1
ATOM 1393 O O . GLY A 1 179 ? -20.747 -25.714 29.944 1.00 31.61 179 GLY A O 1
ATOM 1394 N N . TYR A 1 180 ? -20.191 -26.973 28.158 1.00 32.31 180 TYR A N 1
ATOM 1395 C CA . TYR A 1 180 ? -21.493 -27.552 27.859 1.00 32.31 180 TYR A CA 1
ATOM 1396 C C . TYR A 1 180 ? -21.823 -28.589 28.946 1.00 32.31 180 TYR A C 1
ATOM 1398 O O . TYR A 1 180 ? -21.119 -29.590 29.075 1.00 32.31 180 TYR A O 1
ATOM 1406 N N . GLY A 1 181 ? -22.858 -28.339 29.745 1.00 29.03 181 GLY A N 1
ATOM 1407 C CA . GLY A 1 181 ? -23.406 -29.305 30.691 1.00 29.03 181 GLY A CA 1
ATOM 1408 C C . GLY A 1 181 ? -24.756 -29.798 30.192 1.00 29.03 181 GLY A C 1
ATOM 1409 O O . GLY A 1 181 ? -25.710 -29.034 30.212 1.00 29.03 181 GLY A O 1
ATOM 1410 N N . ASP A 1 182 ? -24.810 -31.056 29.761 1.00 35.44 182 ASP A N 1
ATOM 1411 C CA . ASP A 1 182 ? -26.039 -31.851 29.718 1.00 35.44 182 ASP A CA 1
ATOM 1412 C C . ASP A 1 182 ? -25.668 -33.323 29.945 1.00 35.44 182 ASP A C 1
ATOM 1414 O O . ASP A 1 182 ? -25.141 -33.995 29.051 1.00 35.44 182 ASP A O 1
ATOM 1418 N N . ARG A 1 183 ? -25.879 -33.780 31.184 1.00 32.59 183 ARG A N 1
ATOM 1419 C CA . ARG A 1 183 ? -26.282 -35.135 31.593 1.00 32.59 183 ARG A CA 1
ATOM 1420 C C . ARG A 1 183 ? -26.612 -35.152 33.079 1.00 32.59 183 ARG A C 1
ATOM 1422 O O . ARG A 1 183 ? -25.793 -34.626 33.863 1.00 32.59 183 ARG A O 1
#

Solvent-accessible surface area (backbone atoms only — not comparable to full-atom values): 11335 Å² total; per-residue (Å²): 132,94,51,83,85,78,51,58,69,68,56,54,52,48,52,48,34,68,33,57,49,67,67,62,48,50,54,51,24,70,71,38,72,71,43,30,61,53,46,68,37,67,71,45,37,52,50,28,53,53,32,16,58,72,55,34,83,78,70,95,58,91,43,47,68,51,48,28,71,73,68,35,80,85,30,50,27,57,53,53,78,88,49,48,50,82,83,65,71,55,64,67,59,52,50,41,32,60,73,49,32,46,74,30,44,71,42,75,96,70,35,34,37,14,57,72,48,41,92,84,59,67,59,71,62,79,40,48,39,42,59,76,72,63,77,50,61,99,85,61,86,66,81,78,89,45,74,38,70,84,74,61,46,69,54,88,59,88,59,73,62,60,75,77,48,65,78,61,68,94,74,80,89,81,87,75,82,84,75,88,84,88,133

Mean predicted aligned error: 12.54 Å

Foldseek 3Di:
DDDPVPDDLVVLLVVLLLAQDDVVLVVQLVVDPSSVVSCVPPVSVVNSVVSNVVNHDDDPDPAQVVCCVVLHPPQFQQDDLVQEDPVPPDPVVSCCSNGRGDGQDQDLQQQKGQVCSDPPNGHWDWDQPCVVVVVDDPPDPDDRPDTDTDRIDRDPCPDNPCVVVVVPDDDDDDPDDPDDDDD

Sequence (183 aa):
MSTLLNLPREILLWIYRSLNNIPDALHLAQSCKLLSCIFDRPQNRLQIFLSIIDNMPRPPSSDKVWLEDRFGAGSLWQPEESGIPSALTDSGTRTFLTTVGFPAVKLQCAGFDSTHLTKDAGSLEPYDADELYGERYPDDDSPPTNLCFHFGSVRDDRRFPEELCSAVGDAGRGCGEAGYGDR